Protein AF-A0A7Y3IUV4-F1 (afdb_monomer_lite)

Sequence (289 aa):
MVDFNTLRQKLPHAVNERLDPWLETAEIFSEMRNPRVMGSMAPSAVRGLILKSGKRHIRTDMPASHDAHFNWSYDHDQPEMQALYERAKQAQWNGSNLPWSTSVDPLNPELPLAPLDLLDLDAARSVGIHLNGPDRMRMVHSMAGWMLSQFLHGEQGALMASAQVTEAVPFMDGKYYGATQVMDEARHVEVFHRYLSEKVGKMYQVNDNLFVIIDALMTDSRWDIKFLGMQIMVEGLALGAFGFLYQYTQEPLLKELLKYVIQDEARHVHYGVLALRDHVTQVLTPRER

Foldseek 3Di:
DDDVVVVLVPDDPVVCVQCVLVSVLVVVLVPPPDVVVSVLLVVLSCCQSPVVVLPPDPDDDQDAAAAFADDPVLDDPQVVLVVLLVVLVVLDDALVPQPLVDAADLLDPVFHLAALPPDPQVVCVVVPHDQPNSSSSVVSLVVSQALLLQQLVLLVLQLLLLVVLLRRQHDVSLVSNSVSSNVLSVSSNVNSVCCSVSHSVDHDTHRSVSSSLSSSLRRDHDSLCSLCSNQPPSLVVSLVSLVNSLVRGRHVSSVVSSVSSNVSSVSSNVSSCSSVVCCVVPPDDPVRD

Secondary structure (DSSP, 8-state):
---HHHHHHHS-HHHHHHHHHHHHHHHHHHH---HHHHHHHHHHHIIIIIT-HHHH-S-------------SS-----HHHHHHHHHHHHT---GGGS-TTS---TT-TTS-SS-TTSS-HHHHHHTT----HHHHHHHHHHHHHHHHHHHHHHHHHHHHHHHHHHHH-SSHHHHHHHHHHHHHHHHHHHHHHHHIIIII----PPPHHHHHHHHHHHH---HHHHHIIIIIIIHHHHHHHHHHHHHH---HHHHHHHHHHHHHHHHHHHHHHHHHHHIIIIIS-TTT-

Structure (mmCIF, N/CA/C/O backbone):
data_AF-A0A7Y3IUV4-F1
#
_entry.id   AF-A0A7Y3IUV4-F1
#
loop_
_atom_site.group_PDB
_atom_site.id
_atom_site.type_symbol
_atom_site.label_atom_id
_atom_site.label_alt_id
_atom_site.label_comp_id
_atom_site.label_asym_id
_atom_site.label_entity_id
_atom_site.label_seq_id
_atom_site.pdbx_PDB_ins_code
_atom_site.Cartn_x
_atom_site.Cartn_y
_atom_site.Cartn_z
_atom_site.occupancy
_atom_site.B_iso_or_equiv
_atom_site.auth_seq_id
_atom_site.auth_comp_id
_atom_site.auth_asym_id
_atom_site.auth_atom_id
_atom_site.pdbx_PDB_model_num
ATOM 1 N N . MET A 1 1 ? -27.638 4.027 -22.433 1.00 50.66 1 MET A N 1
ATOM 2 C CA . MET A 1 1 ? -26.797 3.568 -21.310 1.00 50.66 1 MET A CA 1
ATOM 3 C C . MET A 1 1 ? -27.761 3.014 -20.275 1.00 50.66 1 MET A C 1
ATOM 5 O O . MET A 1 1 ? -28.757 3.683 -20.020 1.00 50.66 1 MET A O 1
ATOM 9 N N . VAL A 1 2 ? -27.596 1.768 -19.831 1.00 54.34 2 VAL A N 1
ATOM 10 C CA . VAL A 1 2 ? -28.512 1.169 -18.845 1.00 54.34 2 VAL A CA 1
ATOM 11 C C . VAL A 1 2 ? -28.264 1.863 -17.509 1.00 54.34 2 VAL A C 1
ATOM 13 O O . VAL A 1 2 ? -27.129 1.893 -17.052 1.00 54.34 2 VAL A O 1
ATOM 16 N N . ASP A 1 3 ? -29.300 2.456 -16.917 1.00 67.19 3 ASP A N 1
ATOM 17 C CA . ASP A 1 3 ? -29.206 3.068 -15.593 1.00 67.19 3 ASP A CA 1
ATOM 18 C C . ASP A 1 3 ? -29.390 1.990 -14.517 1.00 67.19 3 ASP A C 1
ATOM 20 O O . ASP A 1 3 ? -30.510 1.594 -14.171 1.00 67.19 3 ASP A O 1
ATOM 24 N N . PHE A 1 4 ? -28.264 1.484 -14.019 1.00 67.12 4 PHE A N 1
ATOM 25 C CA . PHE A 1 4 ? -28.226 0.444 -12.997 1.00 67.12 4 PHE A CA 1
ATOM 26 C C . PHE A 1 4 ? -28.764 0.926 -11.636 1.00 67.12 4 PHE A C 1
ATOM 28 O O . PHE A 1 4 ? -29.262 0.101 -10.868 1.00 67.12 4 PHE A O 1
ATOM 35 N N . ASN A 1 5 ? -28.796 2.239 -11.365 1.00 65.38 5 ASN A N 1
ATOM 36 C CA . ASN A 1 5 ? -29.364 2.791 -10.128 1.00 65.38 5 ASN A CA 1
ATOM 37 C C . ASN A 1 5 ? -30.891 2.683 -10.105 1.00 65.38 5 ASN A C 1
ATOM 39 O O . ASN A 1 5 ? -31.473 2.266 -9.100 1.00 65.38 5 ASN A O 1
ATOM 43 N N . THR A 1 6 ? -31.546 2.959 -11.234 1.00 66.25 6 THR A N 1
ATOM 44 C CA . THR A 1 6 ? -32.995 2.746 -11.371 1.00 66.25 6 THR A CA 1
ATOM 45 C C . THR A 1 6 ? -33.364 1.260 -11.256 1.00 66.25 6 THR A C 1
ATOM 47 O O . THR A 1 6 ? -34.451 0.921 -10.779 1.00 66.25 6 THR A O 1
ATOM 50 N N . LEU A 1 7 ? -32.463 0.357 -11.662 1.00 65.94 7 LEU A N 1
ATOM 51 C CA . LEU A 1 7 ? -32.649 -1.089 -11.531 1.00 65.94 7 LEU A CA 1
ATOM 52 C C . LEU A 1 7 ? -32.527 -1.541 -10.064 1.00 65.94 7 LEU A C 1
ATOM 54 O O . LEU A 1 7 ? -33.410 -2.247 -9.575 1.00 65.94 7 LEU A O 1
ATOM 58 N N . ARG A 1 8 ? -31.498 -1.062 -9.346 1.00 68.19 8 ARG A N 1
ATOM 59 C CA . ARG A 1 8 ? -31.289 -1.310 -7.907 1.00 68.19 8 ARG A CA 1
ATOM 60 C C . ARG A 1 8 ? -32.486 -0.853 -7.068 1.00 68.19 8 ARG A C 1
ATOM 62 O O . ARG A 1 8 ? -32.934 -1.581 -6.192 1.00 68.19 8 ARG A O 1
ATOM 69 N N . GLN A 1 9 ? -33.079 0.305 -7.352 1.00 68.12 9 GLN A N 1
ATOM 70 C CA . GLN A 1 9 ? -34.220 0.810 -6.569 1.00 68.12 9 GLN A CA 1
ATOM 71 C C . GLN A 1 9 ? -35.520 0.002 -6.738 1.00 68.12 9 GLN A C 1
ATOM 73 O O . GLN A 1 9 ? -36.413 0.096 -5.898 1.00 68.12 9 GLN A O 1
ATOM 78 N N . LYS A 1 10 ? -35.653 -0.785 -7.814 1.00 74.25 10 LYS A N 1
ATOM 79 C CA . LYS A 1 10 ? -36.884 -1.532 -8.138 1.00 74.25 10 LYS A CA 1
ATOM 80 C C . LYS A 1 10 ? -36.858 -2.998 -7.713 1.00 74.25 10 LYS A C 1
ATOM 82 O O . LYS A 1 10 ? -37.888 -3.668 -7.791 1.00 74.25 10 LYS A O 1
ATOM 87 N N . LEU A 1 11 ? -35.704 -3.511 -7.298 1.00 75.06 11 LEU A N 1
ATOM 88 C CA . LEU A 1 11 ? -35.531 -4.912 -6.936 1.00 75.06 11 LEU A CA 1
ATOM 89 C C . LEU A 1 11 ? -35.686 -5.120 -5.419 1.00 75.06 11 LEU A C 1
ATOM 91 O O . LEU A 1 11 ? -35.225 -4.293 -4.632 1.00 75.06 11 LEU A O 1
ATOM 95 N N . PRO A 1 12 ? -36.298 -6.236 -4.976 1.00 80.25 12 PRO A N 1
ATOM 96 C CA . PRO A 1 12 ? -36.311 -6.605 -3.563 1.00 80.25 12 PRO A CA 1
ATOM 97 C C . PRO A 1 12 ? -34.886 -6.721 -3.005 1.00 80.25 12 PRO A C 1
ATOM 99 O O . PRO A 1 12 ? -34.003 -7.235 -3.690 1.00 80.25 12 PRO A O 1
ATOM 102 N N . HIS A 1 13 ? -34.670 -6.333 -1.744 1.00 70.19 13 HIS A N 1
ATOM 103 C CA . HIS A 1 13 ? -33.341 -6.306 -1.110 1.00 70.19 13 HIS A CA 1
ATOM 104 C C . HIS A 1 13 ? -32.554 -7.620 -1.277 1.00 70.19 13 HIS A C 1
ATOM 106 O O . HIS A 1 13 ? -31.386 -7.597 -1.650 1.00 70.19 13 HIS A O 1
ATOM 112 N N . ALA A 1 14 ? -33.195 -8.774 -1.075 1.00 68.44 14 ALA A N 1
ATOM 113 C CA . ALA A 1 14 ? -32.546 -10.083 -1.221 1.00 68.44 14 ALA A CA 1
ATOM 114 C C . ALA A 1 14 ? -32.143 -10.416 -2.674 1.00 68.44 14 ALA A C 1
ATOM 116 O O . ALA A 1 14 ? -31.244 -11.221 -2.913 1.00 68.44 14 ALA A O 1
ATOM 117 N N . VAL A 1 15 ? -32.825 -9.822 -3.658 1.00 72.69 15 VAL A N 1
ATOM 118 C CA . VAL A 1 15 ? -32.492 -9.954 -5.083 1.00 72.69 15 VAL A CA 1
ATOM 119 C C . VAL A 1 15 ? -31.371 -8.982 -5.445 1.00 72.69 15 VAL A C 1
ATOM 121 O O . VAL A 1 15 ? -30.453 -9.377 -6.160 1.00 72.69 15 VAL A O 1
ATOM 124 N N . ASN A 1 16 ? -31.394 -7.765 -4.892 1.00 72.94 16 ASN A N 1
ATOM 125 C CA . ASN A 1 16 ? -30.290 -6.816 -5.010 1.00 72.94 16 ASN A CA 1
ATOM 126 C C . ASN A 1 16 ? -28.989 -7.403 -4.481 1.00 72.94 16 ASN A C 1
ATOM 128 O O . ASN A 1 16 ? -28.041 -7.447 -5.241 1.00 72.94 16 ASN A O 1
ATOM 132 N N . GLU A 1 17 ? -28.944 -7.959 -3.269 1.00 70.19 17 GLU A N 1
ATOM 133 C CA . GLU A 1 17 ? -27.705 -8.543 -2.719 1.00 70.19 17 GLU A CA 1
ATOM 134 C C . GLU A 1 17 ? -27.090 -9.636 -3.610 1.00 70.19 17 GLU A C 1
ATOM 136 O O . GLU A 1 17 ? -25.874 -9.816 -3.638 1.00 70.19 17 GLU A O 1
ATOM 141 N N . ARG A 1 18 ? -27.916 -10.371 -4.366 1.00 69.44 18 ARG A N 1
ATOM 142 C CA . ARG A 1 18 ? -27.441 -11.396 -5.309 1.00 69.44 18 ARG A CA 1
ATOM 143 C C . ARG A 1 18 ? -26.981 -10.822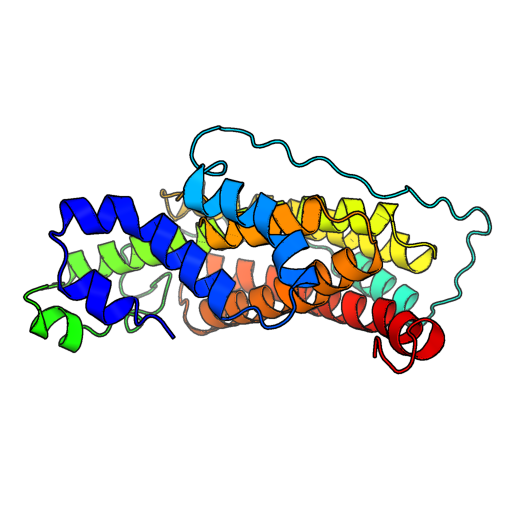 -6.645 1.00 69.44 18 ARG A C 1
ATOM 145 O O . ARG A 1 18 ? -26.111 -11.412 -7.283 1.00 69.44 18 ARG A O 1
ATOM 152 N N . LEU A 1 19 ? -27.596 -9.731 -7.091 1.00 74.44 19 LEU A N 1
ATOM 153 C CA . LEU A 1 19 ? -27.293 -9.084 -8.366 1.00 74.44 19 LEU A CA 1
ATOM 154 C C . LEU A 1 19 ? -26.225 -8.002 -8.239 1.00 74.44 19 LEU A C 1
ATOM 156 O O . LEU A 1 19 ? -25.582 -7.697 -9.234 1.00 74.44 19 LEU A O 1
ATOM 160 N N . ASP A 1 20 ? -25.996 -7.466 -7.045 1.00 73.69 20 ASP A N 1
ATOM 161 C CA . ASP A 1 20 ? -25.094 -6.344 -6.803 1.00 73.69 20 ASP A CA 1
ATOM 162 C C . ASP A 1 20 ? -23.679 -6.594 -7.336 1.00 73.69 20 ASP A C 1
ATOM 164 O O . ASP A 1 20 ? -23.195 -5.757 -8.094 1.00 73.69 20 ASP A O 1
ATOM 168 N N . PRO A 1 21 ? -23.060 -7.777 -7.127 1.00 71.12 21 PRO A N 1
ATOM 169 C CA . PRO A 1 21 ? -21.745 -8.041 -7.703 1.00 71.12 21 PRO A CA 1
ATOM 170 C C . PRO A 1 21 ? -21.749 -8.031 -9.237 1.00 71.12 21 PRO A C 1
ATOM 172 O O . PRO A 1 21 ? -20.773 -7.623 -9.861 1.00 71.12 21 PRO A O 1
ATOM 175 N N . TRP A 1 22 ? -22.845 -8.469 -9.864 1.00 73.25 22 TRP A N 1
ATOM 176 C CA . TRP A 1 22 ? -22.998 -8.467 -11.321 1.00 73.25 22 TRP A CA 1
ATOM 177 C C . TRP A 1 22 ? -23.259 -7.064 -11.870 1.00 73.25 22 TRP A C 1
ATOM 179 O O . TRP A 1 22 ? -22.777 -6.740 -12.953 1.00 73.25 22 TRP A O 1
ATOM 189 N N . LEU A 1 23 ? -23.999 -6.242 -11.125 1.00 73.94 23 LEU A N 1
ATOM 190 C CA . LEU A 1 23 ? -24.284 -4.851 -11.463 1.00 73.94 23 LEU A CA 1
ATOM 191 C C . LEU A 1 23 ? -23.029 -3.984 -11.327 1.00 73.94 23 LEU A C 1
ATOM 193 O O . LEU A 1 23 ? -22.704 -3.286 -12.278 1.00 73.94 23 LEU A O 1
ATOM 197 N N . GLU A 1 24 ? -22.282 -4.099 -10.224 1.00 69.44 24 GLU A N 1
ATOM 198 C CA . GLU A 1 24 ? -20.980 -3.432 -10.048 1.00 69.44 24 GLU A CA 1
ATOM 199 C C . GLU A 1 24 ? -19.996 -3.832 -11.147 1.00 69.44 24 GLU A C 1
ATOM 201 O O . GLU A 1 24 ? -19.336 -2.983 -11.741 1.00 69.44 24 GLU A O 1
ATOM 206 N N . THR A 1 25 ? -19.937 -5.130 -11.468 1.00 69.19 25 THR A N 1
ATOM 207 C CA . THR A 1 25 ? -19.125 -5.614 -12.586 1.00 69.19 25 THR A CA 1
ATOM 208 C C . THR A 1 25 ? -19.557 -4.899 -13.871 1.00 69.19 25 THR A C 1
ATOM 210 O O . THR A 1 25 ? -18.750 -4.221 -14.501 1.00 69.19 25 THR A O 1
ATOM 213 N N . ALA A 1 26 ? -20.837 -4.972 -14.246 1.00 71.81 26 ALA A N 1
ATOM 214 C CA . ALA A 1 26 ? -21.347 -4.340 -15.462 1.00 71.81 26 ALA A CA 1
ATOM 215 C C . ALA A 1 26 ? -21.102 -2.818 -15.518 1.00 71.81 26 ALA A C 1
ATOM 217 O O . ALA A 1 26 ? -20.823 -2.293 -16.596 1.00 71.81 26 ALA A O 1
ATOM 218 N N . GLU A 1 27 ? -21.167 -2.127 -14.380 1.00 72.75 27 GLU A N 1
ATOM 219 C CA . GLU A 1 27 ? -20.886 -0.697 -14.239 1.00 72.75 27 GLU A CA 1
ATOM 220 C C . GLU A 1 27 ? -19.416 -0.386 -14.561 1.00 72.75 27 GLU A C 1
ATOM 222 O O . GLU A 1 27 ? -19.156 0.380 -15.492 1.00 72.75 27 GLU A O 1
ATOM 227 N N . ILE A 1 28 ? -18.463 -1.090 -13.936 1.00 68.19 28 ILE A N 1
ATOM 228 C CA . ILE A 1 28 ? -17.019 -0.970 -14.226 1.00 68.19 28 ILE A CA 1
ATOM 229 C C . ILE A 1 28 ? -16.736 -1.222 -15.715 1.00 68.19 28 ILE A C 1
ATOM 231 O O . ILE A 1 28 ? -16.011 -0.472 -16.372 1.00 68.19 28 ILE A O 1
ATOM 235 N N . PHE A 1 29 ? -17.350 -2.262 -16.283 1.00 70.56 29 PHE A N 1
ATOM 236 C CA . PHE A 1 29 ? -17.226 -2.583 -17.705 1.00 70.56 29 PHE A CA 1
ATOM 237 C C . PHE A 1 29 ? -17.808 -1.504 -18.626 1.00 70.56 29 PHE A C 1
ATOM 239 O O . PHE A 1 29 ? -17.292 -1.301 -19.724 1.00 70.56 29 PHE A O 1
ATOM 246 N N . SER A 1 30 ? -18.854 -0.799 -18.195 1.00 72.19 30 SER A N 1
ATOM 247 C CA . SER A 1 30 ? -19.481 0.270 -18.976 1.00 72.19 30 SER A CA 1
ATOM 248 C C . SER A 1 30 ? -18.676 1.573 -18.986 1.00 72.19 30 SER A C 1
ATOM 250 O O . SER A 1 30 ? -18.750 2.329 -19.958 1.00 72.19 30 SER A O 1
ATOM 252 N N . GLU A 1 31 ? -17.874 1.820 -17.948 1.00 74.31 31 GLU A N 1
ATOM 253 C CA . GLU A 1 31 ? -16.985 2.984 -17.862 1.00 74.31 31 GLU A CA 1
ATOM 254 C C . GLU A 1 31 ? -15.679 2.793 -18.654 1.00 74.31 31 GLU A C 1
ATOM 256 O O . GLU A 1 31 ? -15.073 3.765 -19.121 1.00 74.31 31 GLU A O 1
ATOM 261 N N . MET A 1 32 ? -15.265 1.542 -18.889 1.00 70.56 32 MET A N 1
ATOM 262 C CA . MET A 1 32 ? -14.081 1.215 -19.685 1.00 70.56 32 MET A CA 1
ATOM 263 C C . MET A 1 32 ? -14.302 1.479 -21.182 1.00 70.56 32 MET A C 1
ATOM 265 O O . MET A 1 32 ? -14.819 0.655 -21.933 1.00 70.56 32 MET A O 1
ATOM 269 N N . ARG A 1 33 ? -13.819 2.631 -21.661 1.00 70.31 33 ARG A N 1
ATOM 270 C CA . ARG A 1 33 ? -13.940 3.038 -23.076 1.00 70.31 33 ARG A CA 1
ATOM 271 C C . ARG A 1 33 ? -13.039 2.261 -24.045 1.00 70.31 33 ARG A C 1
ATOM 273 O O . ARG A 1 33 ? -13.254 2.332 -25.253 1.00 70.31 33 ARG A O 1
ATOM 280 N N . ASN A 1 34 ? -12.022 1.547 -23.551 1.00 78.06 34 ASN A N 1
ATOM 281 C CA . ASN A 1 34 ? -11.066 0.815 -24.386 1.00 78.06 34 ASN A CA 1
ATOM 282 C C . ASN A 1 34 ? -11.311 -0.708 -24.315 1.00 78.06 34 ASN A C 1
ATOM 284 O O . ASN A 1 34 ? -11.065 -1.311 -23.268 1.00 78.06 34 ASN A O 1
ATOM 288 N N . PRO A 1 35 ? -11.703 -1.364 -25.425 1.00 80.00 35 PRO A N 1
ATOM 289 C CA . PRO A 1 35 ? -12.021 -2.792 -25.431 1.00 80.00 35 PRO A CA 1
ATOM 290 C C . PRO A 1 35 ? -10.818 -3.695 -25.123 1.00 80.00 35 PRO A C 1
ATOM 292 O O . PRO A 1 35 ? -11.009 -4.814 -24.653 1.00 80.00 35 PRO A O 1
ATOM 295 N N . ARG A 1 36 ? -9.578 -3.235 -25.349 1.00 78.38 36 ARG A N 1
ATOM 296 C CA . ARG A 1 36 ? -8.377 -4.004 -24.976 1.00 78.38 36 ARG A CA 1
ATOM 297 C C . ARG A 1 36 ? -8.160 -4.023 -23.467 1.00 78.38 36 ARG A C 1
ATOM 299 O O . ARG A 1 36 ? -7.899 -5.085 -22.921 1.00 78.38 36 ARG A O 1
ATOM 306 N N . VAL A 1 37 ? -8.317 -2.869 -22.814 1.00 73.69 37 VAL A N 1
ATOM 307 C CA . VAL A 1 37 ? -8.226 -2.743 -21.346 1.00 73.69 37 VAL A CA 1
ATOM 308 C C . VAL A 1 37 ? -9.340 -3.549 -20.683 1.00 73.69 37 VAL A C 1
ATOM 310 O O . VAL A 1 37 ? -9.111 -4.293 -19.736 1.00 73.69 37 VAL A O 1
ATOM 313 N N . MET A 1 38 ? -10.539 -3.478 -21.258 1.00 78.88 38 MET A N 1
ATOM 314 C CA . MET A 1 38 ? -11.669 -4.294 -20.838 1.00 78.88 38 MET A CA 1
ATOM 315 C C . MET A 1 38 ? -11.349 -5.793 -20.903 1.00 78.88 38 MET A C 1
ATOM 317 O O . MET A 1 38 ? -11.603 -6.522 -19.948 1.00 78.88 38 MET A O 1
ATOM 321 N N . GLY A 1 39 ? -10.761 -6.252 -22.012 1.00 83.31 39 GLY A N 1
ATOM 322 C CA . GLY A 1 39 ? -10.352 -7.645 -22.178 1.00 83.31 39 GLY A CA 1
ATOM 323 C C . GLY A 1 39 ? -9.289 -8.093 -21.173 1.00 83.31 39 GLY A C 1
ATOM 324 O O . GLY A 1 39 ? -9.374 -9.213 -20.679 1.00 83.31 39 GLY A O 1
ATOM 325 N N . SER A 1 40 ? -8.323 -7.230 -20.837 1.00 82.25 40 SER A N 1
ATOM 326 C CA . SER A 1 40 ? -7.255 -7.569 -19.888 1.00 82.25 40 SER A CA 1
ATOM 327 C C . SER A 1 40 ? -7.721 -7.579 -18.431 1.00 82.25 40 SER A C 1
ATOM 329 O O . SER A 1 40 ? -7.268 -8.418 -17.664 1.00 82.25 40 SER A O 1
ATOM 331 N N . MET A 1 41 ? -8.646 -6.696 -18.038 1.00 84.44 41 MET A N 1
ATOM 332 C CA . MET A 1 41 ? -9.159 -6.646 -16.660 1.00 84.44 41 MET A CA 1
ATOM 333 C C . MET A 1 41 ? -10.272 -7.664 -16.386 1.00 84.44 41 MET A C 1
ATOM 335 O O . MET A 1 41 ? -10.534 -8.000 -15.229 1.00 84.44 41 MET A O 1
ATOM 339 N N . ALA A 1 42 ? -10.937 -8.169 -17.430 1.00 87.75 42 ALA A N 1
ATOM 340 C CA . ALA A 1 42 ? -12.106 -9.025 -17.274 1.00 87.75 42 ALA A CA 1
ATOM 341 C C . ALA A 1 42 ? -11.883 -10.297 -16.440 1.00 87.75 42 ALA A C 1
ATOM 343 O O . ALA A 1 42 ? -12.721 -10.577 -15.577 1.00 87.75 42 ALA A O 1
ATOM 344 N N . PRO A 1 43 ? -10.792 -11.066 -16.632 1.00 91.69 43 PRO A N 1
ATOM 345 C CA . PRO A 1 43 ? -10.549 -12.263 -15.831 1.00 91.69 43 PRO A CA 1
ATOM 346 C C . PRO A 1 43 ? -10.443 -11.948 -14.335 1.00 91.69 43 PRO A C 1
ATOM 348 O O . PRO A 1 43 ? -11.064 -12.629 -13.515 1.00 91.69 43 PRO A O 1
ATOM 351 N N . SER A 1 44 ? -9.725 -10.881 -13.984 1.00 92.00 44 SER A N 1
ATOM 352 C CA . SER A 1 44 ? -9.558 -10.436 -12.600 1.00 92.00 44 SER A CA 1
ATOM 353 C C . SER A 1 44 ? -10.865 -9.921 -12.011 1.00 92.00 44 SER A C 1
ATOM 355 O O . SER A 1 44 ? -11.214 -10.311 -10.898 1.00 92.00 44 SER A O 1
ATOM 357 N N . ALA A 1 45 ? -11.653 -9.154 -12.777 1.00 90.12 45 ALA A N 1
ATOM 358 C CA . ALA A 1 45 ? -12.985 -8.703 -12.370 1.00 90.12 45 ALA A CA 1
ATOM 359 C C . ALA A 1 45 ? -13.917 -9.882 -12.048 1.00 90.12 45 ALA A C 1
ATOM 361 O O . ALA A 1 45 ? -14.573 -9.891 -11.007 1.00 90.12 45 ALA A O 1
ATOM 362 N N . VAL A 1 46 ? -13.925 -10.927 -12.882 1.00 91.25 46 VAL A N 1
ATOM 363 C CA . VAL A 1 46 ? -14.709 -12.144 -12.619 1.00 91.25 46 VAL A CA 1
ATOM 364 C C . VAL A 1 46 ? -14.225 -12.848 -11.349 1.00 91.25 46 VAL A C 1
ATOM 366 O O . VAL A 1 46 ? -15.042 -13.230 -10.508 1.00 91.25 46 VAL A O 1
ATOM 369 N N . ARG A 1 47 ? -12.910 -13.004 -11.168 1.00 93.06 47 ARG A N 1
ATOM 370 C CA . ARG A 1 47 ? -12.341 -13.650 -9.974 1.00 93.06 47 ARG A CA 1
ATOM 371 C C . ARG A 1 47 ? -12.653 -12.882 -8.687 1.00 93.06 47 ARG A C 1
ATOM 373 O O . ARG A 1 47 ? -13.057 -13.487 -7.693 1.00 93.06 47 ARG A O 1
ATOM 380 N N . GLY A 1 48 ? -12.515 -11.561 -8.707 1.00 91.31 48 GLY A N 1
ATOM 381 C CA . GLY A 1 48 ? -12.760 -10.705 -7.550 1.00 91.31 48 GLY A CA 1
ATOM 382 C C . GLY A 1 48 ? -14.240 -10.496 -7.257 1.00 91.31 48 GLY A C 1
ATOM 383 O O . GLY A 1 48 ? -14.705 -10.841 -6.176 1.00 91.31 48 GLY A O 1
ATOM 384 N N . LEU A 1 49 ? -15.005 -9.973 -8.215 1.00 89.44 49 LEU A N 1
ATOM 385 C CA . LEU A 1 49 ? -16.376 -9.517 -7.975 1.00 89.44 49 LEU A CA 1
ATOM 386 C C . LEU A 1 49 ? -17.382 -10.666 -7.962 1.00 89.44 49 LEU A C 1
ATOM 388 O O . LEU A 1 49 ? -18.254 -10.690 -7.096 1.00 89.44 49 LEU A O 1
ATOM 392 N N . ILE A 1 50 ? -17.246 -11.643 -8.863 1.00 88.88 50 ILE A N 1
ATOM 393 C CA . ILE A 1 50 ? -18.213 -12.743 -9.005 1.00 88.88 50 ILE A CA 1
ATOM 394 C C . ILE A 1 50 ? -17.791 -13.954 -8.171 1.00 88.88 50 ILE A C 1
ATOM 396 O O . ILE A 1 50 ? -18.568 -14.474 -7.367 1.00 88.88 50 ILE A O 1
ATOM 400 N N . LEU A 1 51 ? -16.554 -14.424 -8.353 1.00 90.56 51 LEU A N 1
ATOM 401 C CA . LEU A 1 51 ? -16.064 -15.616 -7.661 1.00 90.56 51 LEU A CA 1
ATOM 402 C C . LEU A 1 51 ? -15.627 -15.326 -6.224 1.00 90.56 51 LEU A C 1
ATOM 404 O O . LEU A 1 51 ? -15.460 -16.280 -5.467 1.00 90.56 51 LEU A O 1
ATOM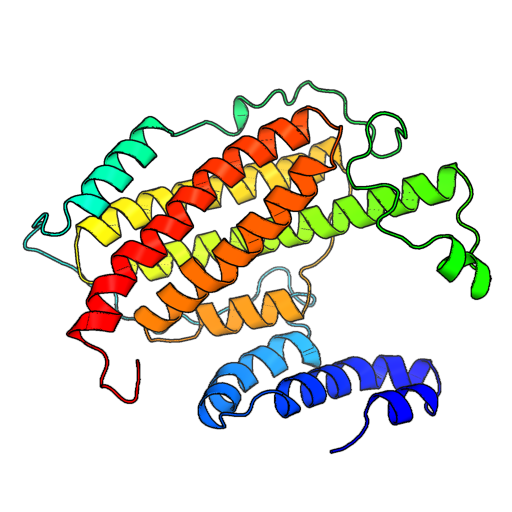 408 N N . LYS A 1 52 ? -15.485 -14.052 -5.826 1.00 91.38 52 LYS A N 1
ATOM 409 C CA . LYS A 1 52 ? -15.051 -13.639 -4.480 1.00 91.38 52 LYS A CA 1
ATOM 410 C C . LYS A 1 52 ? -13.784 -14.386 -4.040 1.00 91.38 52 LYS A C 1
ATOM 412 O O . LYS A 1 52 ? -13.685 -14.827 -2.894 1.00 91.38 52 LYS A O 1
ATOM 417 N N . SER A 1 53 ? -12.836 -14.587 -4.962 1.00 91.31 53 SER A N 1
ATOM 418 C CA . SER A 1 53 ? -11.661 -15.445 -4.748 1.00 91.31 53 SER A CA 1
ATOM 419 C C . SER A 1 53 ? -10.860 -15.043 -3.506 1.00 91.31 53 SER A C 1
ATOM 421 O O . SER A 1 53 ? -10.545 -15.913 -2.697 1.00 91.31 53 SER A O 1
ATOM 423 N N . GLY A 1 54 ? -10.665 -13.739 -3.273 1.00 88.81 54 GLY A N 1
ATOM 424 C CA . GLY A 1 54 ? -9.978 -13.214 -2.085 1.00 88.81 54 GLY A CA 1
ATOM 425 C C . GLY A 1 54 ? -10.676 -13.471 -0.739 1.00 88.81 54 GLY A C 1
ATOM 426 O O . GLY A 1 54 ? -10.082 -13.238 0.308 1.00 88.81 54 GLY A O 1
ATOM 427 N N . LYS A 1 55 ? -11.923 -13.961 -0.737 1.00 90.62 55 LYS A N 1
ATOM 428 C CA . LYS A 1 55 ? -12.715 -14.222 0.481 1.00 90.62 55 LYS A CA 1
ATOM 429 C C . LYS A 1 55 ? -12.998 -15.703 0.734 1.00 90.62 55 LYS A C 1
ATOM 431 O O . LYS A 1 55 ? -13.439 -16.053 1.827 1.00 90.62 55 LYS A O 1
ATOM 436 N N . ARG A 1 56 ? -12.793 -16.572 -0.262 1.00 84.75 56 ARG A N 1
ATOM 437 C CA . ARG A 1 56 ? -13.162 -18.002 -0.199 1.00 84.75 56 ARG A CA 1
ATOM 438 C C . ARG A 1 56 ? -12.062 -18.908 0.334 1.00 84.75 56 ARG A C 1
ATOM 440 O O . ARG A 1 56 ? -12.357 -19.989 0.841 1.00 84.75 56 ARG A O 1
ATOM 447 N N . HIS A 1 57 ? -10.810 -18.495 0.193 1.00 81.44 57 HIS A N 1
ATOM 448 C CA . HIS A 1 57 ? -9.653 -19.320 0.506 1.00 81.44 57 HIS A CA 1
ATOM 449 C C . HIS A 1 57 ? -8.639 -18.527 1.324 1.00 81.44 57 HIS A C 1
ATOM 451 O O . HIS A 1 57 ? -8.543 -17.313 1.196 1.00 81.44 57 HIS A O 1
ATOM 457 N N . ILE A 1 58 ? -7.862 -19.236 2.147 1.00 86.88 58 ILE A N 1
ATOM 458 C CA . ILE A 1 58 ? -6.755 -18.646 2.918 1.00 86.88 58 ILE A CA 1
ATOM 459 C C . ILE A 1 58 ? -5.649 -18.144 1.976 1.00 86.88 58 ILE A C 1
ATOM 461 O O . ILE A 1 58 ? -4.970 -17.171 2.278 1.00 86.88 58 ILE A O 1
ATOM 465 N N . ARG A 1 59 ? -5.485 -18.802 0.821 1.00 89.56 59 ARG A N 1
ATOM 466 C CA . ARG A 1 59 ? -4.550 -18.419 -0.238 1.00 89.56 59 ARG A CA 1
ATOM 467 C C . ARG A 1 59 ? -5.272 -18.325 -1.572 1.00 89.56 59 ARG A C 1
ATOM 469 O O . ARG A 1 59 ? -6.162 -19.132 -1.841 1.00 89.56 59 ARG A O 1
ATOM 476 N N . THR A 1 60 ? -4.851 -17.384 -2.406 1.00 92.50 60 THR A N 1
ATOM 477 C CA . THR A 1 60 ? -5.298 -17.281 -3.794 1.00 92.50 60 THR A CA 1
ATOM 478 C C . THR A 1 60 ? -4.083 -17.263 -4.702 1.00 92.50 60 THR A C 1
ATOM 480 O O . THR A 1 60 ? -3.203 -16.426 -4.531 1.00 92.50 60 THR A O 1
ATOM 483 N N . ASP A 1 61 ? -4.050 -18.175 -5.666 1.00 91.94 61 ASP A N 1
ATOM 484 C CA . ASP A 1 61 ? -2.944 -18.259 -6.611 1.00 91.94 61 ASP A CA 1
ATOM 485 C C . ASP A 1 61 ? -3.128 -17.210 -7.723 1.00 91.94 61 ASP A C 1
ATOM 487 O O . ASP A 1 61 ? -4.213 -17.062 -8.301 1.00 91.94 61 ASP A O 1
ATOM 491 N N . MET A 1 62 ? -2.059 -16.469 -8.017 1.00 92.56 62 MET A N 1
ATOM 492 C CA . MET A 1 62 ? -1.993 -15.470 -9.087 1.00 92.56 62 MET A CA 1
ATOM 493 C C . MET A 1 62 ? -0.792 -15.811 -9.979 1.00 92.56 62 MET A C 1
ATOM 495 O O . MET A 1 62 ? 0.346 -15.591 -9.563 1.00 92.56 62 MET A O 1
ATOM 499 N N . PRO A 1 63 ? -1.004 -16.424 -11.157 1.00 89.50 63 PRO A N 1
ATOM 500 C CA . PRO A 1 63 ? 0.099 -16.872 -11.999 1.00 89.50 63 PRO A CA 1
ATOM 501 C C . PRO A 1 63 ? 0.903 -15.681 -12.535 1.00 89.50 63 PRO A C 1
ATOM 503 O O . PRO A 1 63 ? 0.353 -14.801 -13.193 1.00 89.50 63 PRO A O 1
ATOM 506 N N . ALA A 1 64 ? 2.209 -15.686 -12.273 1.00 87.19 64 ALA A N 1
ATOM 507 C CA . ALA A 1 64 ? 3.163 -14.738 -12.838 1.00 87.19 64 ALA A CA 1
ATOM 508 C C . ALA A 1 64 ? 3.569 -15.171 -14.256 1.00 87.19 64 ALA A C 1
ATOM 510 O O . ALA A 1 64 ? 3.763 -16.362 -14.502 1.00 87.19 64 ALA A O 1
ATOM 511 N N . SER A 1 65 ? 3.690 -14.222 -15.187 1.00 84.62 65 SER A N 1
ATOM 512 C CA . SER A 1 65 ? 3.977 -14.506 -16.604 1.00 84.62 65 SER A CA 1
ATOM 513 C C . SER A 1 65 ? 5.038 -13.587 -17.231 1.00 84.62 65 SER A C 1
ATOM 515 O O . SER A 1 65 ? 5.119 -13.490 -18.454 1.00 84.62 65 SER A O 1
ATOM 517 N N . HIS A 1 66 ? 5.847 -12.911 -16.409 1.00 85.62 66 HIS A N 1
ATOM 518 C CA . HIS A 1 66 ? 6.944 -12.041 -16.846 1.00 85.62 66 HIS A CA 1
ATOM 519 C C . HIS A 1 66 ? 8.279 -12.793 -16.949 1.00 85.62 66 HIS A C 1
ATOM 521 O O . HIS A 1 66 ? 8.490 -13.806 -16.282 1.00 85.62 66 HIS A O 1
ATOM 527 N N . ASP A 1 67 ? 9.194 -12.259 -17.758 1.00 88.81 67 ASP A N 1
ATOM 528 C CA . ASP A 1 67 ? 10.574 -12.737 -17.827 1.00 88.81 67 ASP A CA 1
ATOM 529 C C . ASP A 1 67 ? 11.409 -12.155 -16.678 1.00 88.81 67 ASP A C 1
ATOM 531 O O . ASP A 1 67 ? 11.302 -10.975 -16.334 1.00 88.81 67 ASP A O 1
ATOM 535 N N . ALA A 1 68 ? 12.292 -12.976 -16.108 1.00 92.00 68 ALA A N 1
ATOM 536 C CA . ALA A 1 68 ? 13.322 -12.503 -15.191 1.00 92.00 68 ALA A CA 1
ATOM 537 C C . ALA A 1 68 ? 14.530 -12.009 -15.997 1.00 92.00 68 ALA A C 1
ATOM 539 O O . ALA A 1 68 ? 15.230 -12.790 -16.647 1.00 92.00 68 ALA A O 1
ATOM 540 N N . HIS A 1 69 ? 14.799 -10.708 -15.940 1.00 90.38 69 HIS A N 1
ATOM 541 C CA . HIS A 1 69 ? 15.914 -10.108 -16.661 1.00 90.38 69 HIS A CA 1
ATOM 542 C C . HIS A 1 69 ? 17.181 -10.134 -15.807 1.00 90.38 69 HIS A C 1
ATOM 544 O O . HIS A 1 69 ? 17.237 -9.531 -14.738 1.00 90.38 69 HIS A O 1
ATOM 550 N N . PHE A 1 70 ? 18.222 -10.805 -16.296 1.00 93.62 70 PHE A N 1
ATOM 551 C CA . PHE A 1 70 ? 19.559 -10.753 -15.710 1.00 93.62 70 PHE A CA 1
ATOM 552 C C . PHE A 1 70 ? 20.405 -9.769 -16.505 1.00 93.62 70 PHE A C 1
ATOM 554 O O . PHE A 1 70 ? 20.539 -9.906 -17.721 1.00 93.62 70 PHE A O 1
ATOM 561 N N . ASN A 1 71 ? 20.989 -8.794 -15.816 1.00 91.88 71 ASN A N 1
ATOM 562 C CA . ASN A 1 71 ? 21.927 -7.866 -16.420 1.00 91.88 71 ASN A CA 1
ATOM 563 C C . ASN A 1 71 ? 23.335 -8.166 -15.891 1.00 91.88 71 ASN A C 1
ATOM 565 O O . ASN A 1 71 ? 23.639 -7.959 -14.719 1.00 91.88 71 ASN A O 1
ATOM 569 N N . TRP A 1 72 ? 24.177 -8.695 -16.777 1.00 94.81 72 TRP A N 1
ATOM 570 C CA . TRP A 1 72 ? 25.532 -9.148 -16.462 1.00 94.81 72 TRP A CA 1
ATOM 571 C C . TRP A 1 72 ? 26.598 -8.059 -16.605 1.00 94.81 72 TRP A C 1
ATOM 573 O O . TRP A 1 72 ? 27.761 -8.336 -16.317 1.00 94.81 72 TRP A O 1
ATOM 583 N N . SER A 1 73 ? 26.244 -6.860 -17.081 1.00 92.62 73 SER A N 1
ATOM 584 C CA . SER A 1 73 ? 27.208 -5.761 -17.182 1.00 92.62 73 SER A CA 1
ATOM 585 C C . SER A 1 73 ? 27.421 -5.061 -15.843 1.00 92.62 73 SER A C 1
ATOM 587 O O . SER A 1 73 ? 28.510 -4.555 -15.594 1.00 92.62 73 SER A O 1
ATOM 589 N N . TYR A 1 74 ? 26.423 -5.108 -14.951 1.00 91.75 74 TYR A N 1
ATOM 590 C CA . TYR A 1 74 ? 26.448 -4.433 -13.646 1.00 91.75 74 TYR A CA 1
ATOM 591 C C . TYR A 1 74 ? 26.662 -2.916 -13.738 1.00 91.75 74 TYR A C 1
ATOM 593 O O . TYR A 1 74 ? 27.095 -2.294 -12.769 1.00 91.75 74 TYR A O 1
ATOM 601 N N . ASP A 1 75 ? 26.349 -2.329 -14.894 1.00 91.88 75 ASP A N 1
ATOM 602 C CA . ASP A 1 75 ? 26.511 -0.899 -15.123 1.00 91.88 75 ASP A CA 1
ATOM 603 C C . ASP A 1 75 ? 25.538 -0.076 -14.262 1.00 91.88 75 ASP A C 1
ATOM 605 O O . ASP A 1 75 ? 24.426 -0.511 -13.953 1.00 91.88 75 ASP A O 1
ATOM 609 N N . HIS A 1 76 ? 25.979 1.133 -13.910 1.00 87.50 76 HIS A N 1
ATOM 610 C CA . HIS A 1 76 ? 25.214 2.143 -13.176 1.00 87.50 76 HIS A CA 1
ATOM 611 C C . HIS A 1 76 ? 24.934 3.340 -14.091 1.00 87.50 76 HIS A C 1
ATOM 613 O O . HIS A 1 76 ? 25.625 4.362 -14.040 1.00 87.50 76 HIS A O 1
ATOM 619 N N . ASP A 1 77 ? 23.977 3.179 -14.997 1.00 87.12 77 ASP A N 1
ATOM 620 C CA . ASP A 1 77 ? 23.608 4.166 -16.012 1.00 87.12 77 ASP A CA 1
ATOM 621 C C . ASP A 1 77 ? 22.483 5.118 -15.564 1.00 87.12 77 ASP A C 1
ATOM 623 O O . ASP A 1 77 ? 22.175 6.073 -16.279 1.00 87.12 77 ASP A O 1
ATOM 627 N N . GLN A 1 78 ? 21.923 4.929 -14.359 1.00 89.75 78 GLN A N 1
ATOM 628 C CA . GLN A 1 78 ? 20.817 5.721 -13.813 1.00 89.75 78 GLN A CA 1
ATOM 629 C C . GLN A 1 78 ? 21.211 6.423 -12.493 1.00 89.75 78 GLN A C 1
ATOM 631 O O . GLN A 1 78 ? 20.787 6.020 -11.403 1.00 89.75 78 GLN A O 1
ATOM 636 N N . PRO A 1 79 ? 21.977 7.534 -12.544 1.00 91.94 79 PRO A N 1
ATOM 637 C CA . PRO A 1 79 ? 22.530 8.185 -11.349 1.00 91.94 79 PRO A CA 1
ATOM 638 C C . PRO A 1 79 ? 21.464 8.709 -10.372 1.00 91.94 79 PRO A C 1
ATOM 640 O O . PRO A 1 79 ? 21.675 8.704 -9.158 1.00 91.94 79 PRO A O 1
ATOM 643 N N . GLU A 1 80 ? 20.300 9.143 -10.869 1.00 92.62 80 GLU A N 1
ATOM 644 C CA . GLU A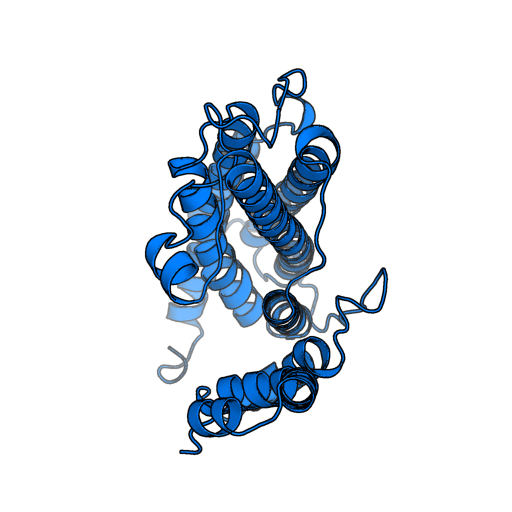 1 80 ? 19.178 9.567 -10.015 1.00 92.62 80 GLU A CA 1
ATOM 645 C C . GLU A 1 80 ? 18.619 8.395 -9.193 1.00 92.62 80 GLU A C 1
ATOM 647 O O . GLU A 1 80 ? 18.315 8.548 -8.008 1.00 92.62 80 GLU A O 1
ATOM 652 N N . MET A 1 81 ? 18.541 7.210 -9.800 1.00 92.56 81 MET A N 1
ATOM 653 C CA . MET A 1 81 ? 18.046 5.994 -9.160 1.00 92.56 81 MET A CA 1
ATOM 654 C C . MET A 1 81 ? 19.060 5.433 -8.164 1.00 92.56 81 MET A C 1
ATOM 656 O O . MET A 1 81 ? 18.685 5.033 -7.063 1.00 92.56 81 MET A O 1
ATOM 660 N N . GLN A 1 82 ? 20.352 5.513 -8.485 1.00 93.19 82 GLN A N 1
ATOM 661 C CA . GLN A 1 82 ? 21.422 5.200 -7.542 1.00 93.19 82 GLN A CA 1
ATOM 662 C C . GLN A 1 82 ? 21.363 6.110 -6.304 1.00 93.19 82 GLN A C 1
ATOM 664 O O . GLN A 1 82 ? 21.441 5.634 -5.171 1.00 93.19 82 GLN A O 1
ATOM 669 N N . ALA A 1 83 ? 21.167 7.418 -6.494 1.00 94.75 83 ALA A N 1
ATOM 670 C CA . ALA A 1 83 ? 21.009 8.349 -5.380 1.00 94.75 83 ALA A CA 1
ATOM 671 C C . ALA A 1 83 ? 19.765 8.029 -4.534 1.00 94.75 83 ALA A C 1
ATOM 673 O O . ALA A 1 83 ? 19.797 8.159 -3.308 1.00 94.75 83 ALA A O 1
ATOM 674 N N . LEU A 1 84 ? 18.671 7.603 -5.169 1.00 95.00 84 LEU A N 1
ATOM 675 C CA . LEU A 1 84 ? 17.466 7.162 -4.473 1.00 95.00 84 LEU A CA 1
ATOM 676 C C . LEU A 1 84 ? 17.717 5.882 -3.656 1.00 95.00 84 LEU A C 1
ATOM 678 O O . LEU A 1 84 ? 17.311 5.816 -2.497 1.00 95.00 84 LEU A O 1
ATOM 682 N N . TYR A 1 85 ? 18.445 4.915 -4.216 1.00 96.38 85 TYR A N 1
ATOM 683 C CA . TYR A 1 85 ? 18.855 3.686 -3.535 1.00 96.38 85 TYR A CA 1
ATOM 684 C C . TYR A 1 85 ? 19.742 3.957 -2.312 1.00 96.38 85 TYR A C 1
ATOM 686 O O . TYR A 1 85 ? 19.487 3.422 -1.233 1.00 96.38 85 TYR A O 1
ATOM 694 N N . GLU A 1 86 ? 20.740 4.838 -2.427 1.00 96.81 86 GLU A N 1
ATOM 695 C CA . GLU A 1 86 ? 21.576 5.221 -1.280 1.00 96.81 86 GLU A CA 1
ATOM 696 C C . GLU A 1 86 ? 20.757 5.857 -0.152 1.00 96.81 86 GLU A C 1
ATOM 698 O O . GLU A 1 86 ? 20.951 5.528 1.021 1.00 96.81 86 GLU A O 1
ATOM 703 N N . ARG A 1 87 ? 19.789 6.716 -0.494 1.00 96.00 87 ARG A N 1
ATOM 704 C CA . ARG A 1 87 ? 18.865 7.298 0.491 1.00 96.00 87 ARG A CA 1
ATOM 705 C C . ARG A 1 87 ? 17.995 6.230 1.149 1.00 96.00 87 ARG A C 1
ATOM 707 O O . ARG A 1 87 ? 17.861 6.250 2.367 1.00 96.00 87 ARG A O 1
ATOM 714 N N . ALA A 1 88 ? 17.440 5.297 0.374 1.00 95.94 88 ALA A N 1
ATOM 715 C CA . ALA A 1 88 ? 16.594 4.224 0.897 1.00 95.94 88 ALA A CA 1
ATOM 716 C C . ALA A 1 88 ? 17.353 3.313 1.871 1.00 95.94 88 ALA A C 1
ATOM 718 O O . ALA A 1 88 ? 16.839 3.008 2.944 1.00 95.94 88 ALA A O 1
ATOM 719 N N . LYS A 1 89 ? 18.607 2.955 1.561 1.00 96.12 89 LYS A N 1
ATOM 720 C CA . LYS A 1 89 ? 19.473 2.195 2.480 1.00 96.12 89 LYS A CA 1
ATOM 721 C C . LYS A 1 89 ? 19.722 2.924 3.799 1.00 96.12 89 LYS A C 1
ATOM 723 O O . LYS A 1 89 ? 19.694 2.306 4.858 1.00 96.12 89 LYS A O 1
ATOM 728 N N . GLN A 1 90 ? 19.997 4.226 3.741 1.00 96.19 90 GLN A N 1
ATOM 729 C CA . GLN A 1 90 ? 20.275 5.030 4.936 1.00 96.19 90 GLN A CA 1
ATOM 730 C C . GLN A 1 90 ? 19.021 5.284 5.780 1.00 96.19 90 GLN A C 1
ATOM 732 O O . GLN A 1 90 ? 19.126 5.446 6.993 1.00 96.19 90 GLN A O 1
ATOM 737 N N . ALA A 1 91 ? 17.849 5.317 5.144 1.00 94.38 91 ALA A N 1
ATOM 738 C CA . ALA A 1 91 ? 16.562 5.581 5.778 1.00 94.38 91 ALA A CA 1
ATOM 739 C C . ALA A 1 91 ? 15.853 4.319 6.307 1.00 94.38 91 ALA A C 1
ATOM 741 O O . ALA A 1 91 ? 14.708 4.408 6.749 1.00 94.38 91 ALA A O 1
ATOM 742 N N . GLN A 1 92 ? 16.512 3.155 6.284 1.00 95.44 92 GLN A N 1
ATOM 743 C CA . GLN A 1 92 ? 15.946 1.920 6.824 1.00 95.44 92 GLN A CA 1
ATOM 744 C C . GLN A 1 92 ? 15.591 2.073 8.310 1.00 95.44 92 GLN A C 1
ATOM 746 O O . GLN A 1 92 ? 16.343 2.637 9.108 1.00 95.44 92 GLN A O 1
ATOM 751 N N . TRP A 1 93 ? 14.440 1.524 8.691 1.00 97.50 93 TRP A N 1
ATOM 752 C CA . TRP A 1 93 ? 13.939 1.532 10.064 1.00 97.50 93 TRP A CA 1
ATOM 753 C C . TRP A 1 93 ? 13.421 0.143 10.449 1.00 97.50 93 TRP A C 1
ATOM 755 O O . TRP A 1 93 ? 13.002 -0.639 9.600 1.00 97.50 93 TRP A O 1
ATOM 765 N N . ASN A 1 94 ? 13.464 -0.191 11.737 1.00 97.62 94 ASN A N 1
ATOM 766 C CA . ASN A 1 94 ? 13.012 -1.493 12.226 1.00 97.62 94 ASN A CA 1
ATOM 767 C C . ASN A 1 94 ? 11.593 -1.373 12.796 1.00 97.62 94 ASN A C 1
ATOM 769 O O . ASN A 1 94 ? 11.382 -0.609 13.739 1.00 97.62 94 ASN A O 1
ATOM 773 N N . GLY A 1 95 ? 10.655 -2.172 12.277 1.00 96.75 95 GLY A N 1
ATOM 774 C CA . GLY A 1 95 ? 9.271 -2.245 12.756 1.00 96.75 95 GLY A CA 1
ATOM 775 C C . GLY A 1 95 ? 9.151 -2.473 14.261 1.00 96.75 95 GLY A C 1
ATOM 776 O O . GLY A 1 95 ? 8.289 -1.896 14.923 1.00 96.75 95 GLY A O 1
ATOM 777 N N . SER A 1 96 ? 10.075 -3.238 14.838 1.00 97.38 96 SER A N 1
ATOM 778 C CA . SER A 1 96 ? 10.125 -3.524 16.273 1.00 97.38 96 SER A CA 1
ATOM 779 C C . SER A 1 96 ? 10.492 -2.317 17.144 1.00 97.38 96 SER A C 1
ATOM 781 O O . SER A 1 96 ? 10.218 -2.354 18.342 1.00 97.38 96 SER A O 1
ATOM 783 N N . ASN A 1 97 ? 11.077 -1.257 16.572 1.00 97.75 97 ASN A N 1
ATOM 784 C CA . ASN A 1 97 ? 11.484 -0.057 17.311 1.00 97.75 97 ASN A CA 1
ATOM 785 C C . ASN A 1 97 ? 10.346 0.955 17.512 1.00 97.75 97 ASN A C 1
ATOM 787 O O . ASN A 1 97 ? 10.522 1.897 18.283 1.00 97.75 97 ASN A O 1
ATOM 791 N N . LEU A 1 98 ? 9.198 0.779 16.847 1.00 98.31 98 LEU A N 1
ATOM 792 C CA . LEU A 1 98 ? 7.996 1.564 17.143 1.00 98.31 98 LEU A CA 1
ATOM 793 C C . LEU A 1 98 ? 7.591 1.380 18.622 1.00 98.31 98 LEU A C 1
ATOM 795 O O . LEU A 1 98 ? 7.862 0.322 19.206 1.00 98.31 98 LEU A O 1
ATOM 799 N N . PRO A 1 99 ? 6.921 2.360 19.259 1.00 97.69 99 PRO A N 1
ATOM 800 C CA . PRO A 1 99 ? 6.577 2.303 20.679 1.00 97.69 99 PRO A CA 1
ATOM 801 C C . PRO A 1 99 ? 5.389 1.363 20.948 1.00 97.69 99 PRO A C 1
ATOM 803 O O . PRO A 1 99 ? 4.312 1.781 21.374 1.00 97.69 99 PRO A O 1
ATOM 806 N N . TRP A 1 100 ? 5.583 0.059 20.735 1.00 98.19 100 TRP A N 1
ATOM 807 C CA . TRP A 1 100 ? 4.558 -0.979 20.893 1.00 98.19 100 TRP A CA 1
ATOM 808 C C . TRP A 1 100 ? 4.051 -1.138 22.331 1.00 98.19 100 TRP A C 1
ATOM 810 O O . TRP A 1 100 ? 2.991 -1.727 22.541 1.00 98.19 100 TRP A O 1
ATOM 820 N N . SER A 1 101 ? 4.754 -0.599 23.329 1.00 97.31 101 SER A N 1
ATOM 821 C CA . SER A 1 101 ? 4.270 -0.521 24.713 1.00 97.31 101 SER A CA 1
ATOM 822 C C . SER A 1 101 ? 3.126 0.484 24.901 1.00 97.31 101 SER A C 1
ATOM 824 O O . SER A 1 101 ? 2.462 0.447 25.936 1.00 97.31 101 SER A O 1
ATOM 826 N N . THR A 1 102 ? 2.858 1.346 23.913 1.00 97.38 102 THR A N 1
ATOM 827 C CA . THR A 1 102 ? 1.727 2.281 23.924 1.00 97.38 102 THR A CA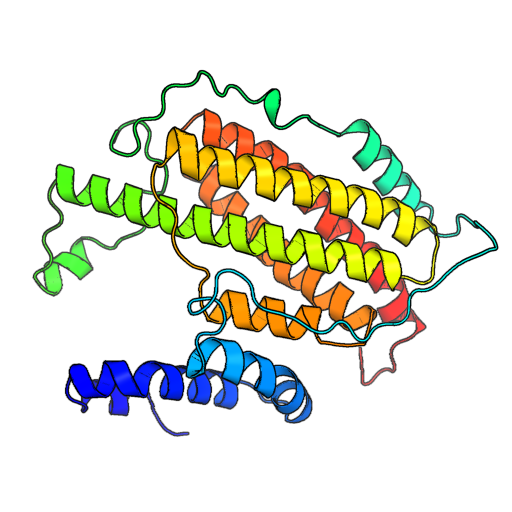 1
ATOM 828 C C . THR A 1 102 ? 0.409 1.522 24.094 1.00 97.38 102 THR A C 1
ATOM 830 O O . THR A 1 102 ? 0.105 0.579 23.351 1.00 97.38 102 THR A O 1
ATOM 833 N N . SER A 1 103 ? -0.371 1.925 25.100 1.00 96.25 103 SER A N 1
ATOM 834 C CA . SER A 1 103 ? -1.716 1.402 25.336 1.00 96.25 103 SER A CA 1
ATOM 835 C C . SER A 1 103 ? -2.683 2.047 24.353 1.00 96.25 103 SER A C 1
ATOM 837 O O . SER A 1 103 ? -2.858 3.262 24.376 1.00 96.25 103 SER A O 1
ATOM 839 N N . VAL A 1 104 ? -3.326 1.231 23.522 1.00 96.94 104 VAL A N 1
ATOM 840 C CA . VAL A 1 104 ? -4.299 1.688 22.528 1.00 96.94 104 VAL A CA 1
ATOM 841 C C . VAL A 1 104 ? -5.670 1.177 22.939 1.00 96.94 104 VAL A C 1
ATOM 843 O O . VAL A 1 104 ? -5.871 -0.031 23.027 1.00 96.94 104 VAL A O 1
ATOM 846 N N . ASP A 1 105 ? -6.599 2.096 23.192 1.00 95.69 105 ASP A N 1
ATOM 847 C CA . ASP A 1 105 ? -8.020 1.790 23.353 1.00 95.69 105 ASP A CA 1
ATOM 848 C C . ASP A 1 105 ? -8.768 2.259 22.095 1.00 95.69 105 ASP A C 1
ATOM 850 O O . ASP A 1 105 ? -8.995 3.462 21.935 1.00 95.69 105 ASP A O 1
ATOM 854 N N . PRO A 1 106 ? -9.171 1.341 21.195 1.00 93.56 106 PRO A N 1
ATOM 855 C CA . PRO A 1 106 ? -9.880 1.694 19.966 1.00 93.56 106 PRO A CA 1
ATOM 856 C C . PRO A 1 106 ? -11.232 2.388 20.173 1.00 93.56 106 PRO A C 1
ATOM 858 O O . PRO A 1 106 ? -11.801 2.905 19.209 1.00 93.56 106 PRO A O 1
ATOM 861 N N . LEU A 1 107 ? -11.779 2.360 21.393 1.00 93.25 107 LEU A N 1
ATOM 862 C CA . LEU A 1 107 ? -13.049 2.989 21.745 1.00 93.25 107 LEU A CA 1
ATOM 863 C C . LEU A 1 107 ? -12.872 4.336 22.458 1.00 93.25 107 LEU A C 1
ATOM 865 O O . LEU A 1 107 ? -13.880 4.981 22.755 1.00 93.25 107 LEU A O 1
ATOM 869 N N . ASN A 1 108 ? -11.635 4.787 22.691 1.00 92.88 108 ASN A N 1
ATOM 870 C CA . ASN A 1 108 ? -11.362 6.069 23.329 1.00 92.88 108 ASN A CA 1
ATOM 871 C C . ASN A 1 108 ? -11.720 7.246 22.390 1.00 92.88 108 ASN A C 1
ATOM 873 O O . ASN A 1 108 ? -11.083 7.410 21.346 1.00 92.88 108 ASN A O 1
ATOM 877 N N . PRO A 1 109 ? -12.704 8.098 22.741 1.00 89.56 109 PRO A N 1
ATOM 878 C CA . PRO A 1 109 ? -13.108 9.229 21.905 1.00 89.56 109 PRO A CA 1
ATOM 879 C C . PRO A 1 109 ? -12.094 10.383 21.882 1.00 89.56 109 PRO A C 1
ATOM 881 O O . PRO A 1 109 ? -12.186 11.230 20.997 1.00 89.56 109 PRO A O 1
ATOM 884 N N . GLU A 1 110 ? -11.152 10.438 22.829 1.00 91.44 110 GLU A N 1
ATOM 885 C CA . GLU A 1 110 ? -10.106 11.472 22.885 1.00 91.44 110 GLU A CA 1
ATOM 886 C C . GLU A 1 110 ? -8.929 11.158 21.952 1.00 91.44 110 GLU A C 1
ATOM 888 O O . GLU A 1 110 ? -8.257 12.070 21.475 1.00 91.44 110 GLU A O 1
ATOM 893 N N . LEU A 1 111 ? -8.707 9.872 21.658 1.00 93.25 111 LEU A N 1
ATOM 894 C CA . LEU A 1 111 ? -7.637 9.380 20.786 1.00 93.25 111 LEU A CA 1
ATOM 895 C C . LEU A 1 111 ? -8.206 8.487 19.670 1.00 93.25 111 LEU A C 1
ATOM 897 O O . LEU A 1 111 ? -7.873 7.302 19.592 1.00 93.25 111 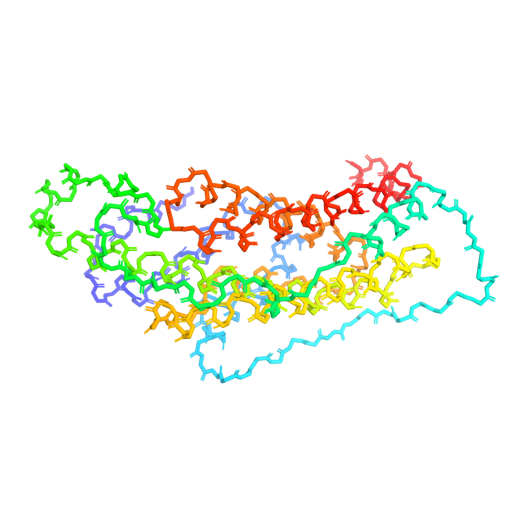LEU A O 1
ATOM 901 N N . PRO A 1 112 ? -9.095 9.013 18.808 1.00 91.50 112 PRO A N 1
ATOM 902 C CA . PRO A 1 112 ? -9.737 8.198 17.793 1.00 91.50 112 PRO A CA 1
ATOM 903 C C . PRO A 1 112 ? -8.733 7.706 16.742 1.00 91.50 112 PRO A C 1
ATOM 905 O O . PRO A 1 112 ? -7.880 8.459 16.262 1.00 91.50 112 PRO A O 1
ATOM 908 N N . LEU A 1 113 ? -8.893 6.440 16.342 1.00 92.75 113 LEU A N 1
ATOM 909 C CA . LEU A 1 113 ? -8.086 5.800 15.295 1.00 92.75 113 LEU A CA 1
ATOM 910 C C . LEU A 1 113 ? -8.371 6.346 13.890 1.00 92.75 113 LEU A C 1
ATOM 912 O O . LEU A 1 113 ? -7.511 6.285 13.020 1.00 92.75 113 LEU A O 1
ATOM 916 N N . ALA A 1 114 ? -9.590 6.834 13.659 1.00 89.75 114 ALA A N 1
ATOM 917 C CA . ALA A 1 114 ? -10.070 7.349 12.382 1.00 89.75 114 ALA A CA 1
ATOM 918 C C . ALA A 1 114 ? -10.956 8.586 12.616 1.00 89.75 114 ALA A C 1
ATOM 920 O O . ALA A 1 114 ? -11.495 8.739 13.718 1.00 89.75 114 ALA A O 1
ATOM 921 N N . PRO A 1 115 ? -11.132 9.460 11.605 1.00 85.19 115 PRO A N 1
ATOM 922 C CA . PRO A 1 115 ? -11.950 10.659 11.747 1.00 85.19 115 PRO A CA 1
ATOM 923 C C . PRO A 1 115 ? -13.370 10.341 12.229 1.00 85.19 115 PRO A C 1
ATOM 925 O O . PRO A 1 115 ? -14.048 9.450 11.711 1.00 85.19 115 PRO A O 1
ATOM 928 N N . LEU A 1 116 ? -13.828 11.089 13.235 1.00 79.94 116 LEU A N 1
ATOM 929 C CA . LEU A 1 116 ? -15.142 10.895 13.853 1.00 79.94 116 LEU A CA 1
ATOM 930 C C . LEU A 1 116 ? -16.303 11.407 12.977 1.00 79.94 116 LEU A C 1
ATOM 932 O O . LEU A 1 116 ? -17.469 11.115 13.258 1.00 79.94 116 LEU A O 1
ATOM 936 N N . ASP A 1 117 ? -15.987 12.220 11.976 1.00 77.94 117 ASP A N 1
ATOM 937 C CA . ASP A 1 117 ? -16.873 12.914 11.041 1.00 77.94 117 ASP A CA 1
ATOM 938 C C . ASP A 1 117 ? -16.881 12.286 9.639 1.00 77.94 117 ASP A C 1
ATOM 940 O O . ASP A 1 117 ? -17.556 12.799 8.753 1.00 77.94 117 ASP A O 1
ATOM 944 N N . LEU A 1 118 ? -16.210 11.141 9.437 1.00 73.25 118 LEU A N 1
ATOM 945 C CA . LEU A 1 118 ? -16.282 10.414 8.161 1.00 73.25 118 LEU A CA 1
ATOM 946 C C . LEU A 1 118 ? -17.717 9.968 7.820 1.00 73.25 118 LEU A C 1
ATOM 948 O O . LEU A 1 118 ? -18.046 9.724 6.663 1.00 73.25 118 LEU A O 1
ATOM 952 N N . LEU A 1 119 ? -18.567 9.831 8.840 1.00 72.31 119 LEU A N 1
ATOM 953 C CA . LEU A 1 119 ? -19.975 9.504 8.685 1.00 72.31 119 LEU A CA 1
ATOM 954 C C . LEU A 1 119 ? -20.820 10.754 8.873 1.00 72.31 119 LEU A C 1
ATOM 956 O O . LEU A 1 119 ? -20.796 11.381 9.935 1.00 72.31 119 LEU A O 1
ATOM 960 N N . ASP A 1 120 ? -21.642 11.035 7.868 1.00 82.31 120 ASP A N 1
ATOM 961 C CA . ASP A 1 120 ? -22.702 12.022 7.976 1.00 82.31 120 ASP A CA 1
ATOM 962 C C . ASP A 1 120 ? -23.796 11.491 8.919 1.00 82.31 120 ASP A C 1
ATOM 964 O O . ASP A 1 120 ? -24.659 10.683 8.558 1.00 82.31 120 ASP A O 1
ATOM 968 N N . LEU A 1 121 ? -23.723 11.924 10.179 1.00 81.12 121 LEU A N 1
ATOM 969 C CA . LEU A 1 121 ? -24.678 11.544 11.216 1.00 81.12 121 LEU A CA 1
ATOM 970 C C . LEU A 1 121 ? -26.077 12.113 10.950 1.00 81.12 121 LEU A C 1
ATOM 972 O O . LEU A 1 121 ? -27.053 11.535 11.428 1.00 81.12 121 LEU A O 1
ATOM 976 N N . ASP A 1 122 ? -26.192 13.216 10.209 1.00 83.69 122 ASP A N 1
ATOM 977 C CA . ASP A 1 122 ? -27.486 13.780 9.828 1.00 83.69 122 ASP A CA 1
ATOM 978 C C . ASP A 1 122 ? -28.137 12.935 8.736 1.00 83.69 122 ASP A C 1
ATOM 980 O O . ASP A 1 122 ? -29.309 12.566 8.863 1.00 83.69 122 ASP A O 1
ATOM 984 N N . ALA A 1 123 ? -27.362 12.512 7.735 1.00 85.06 123 ALA A N 1
ATOM 985 C CA . ALA A 1 123 ? -27.817 11.542 6.745 1.00 85.06 123 ALA A CA 1
ATOM 986 C C . ALA A 1 123 ? -28.229 10.216 7.405 1.00 85.06 123 ALA A C 1
ATOM 988 O O . ALA A 1 123 ? -29.313 9.706 7.119 1.00 85.06 123 ALA A O 1
ATOM 989 N N . ALA A 1 124 ? -27.435 9.688 8.344 1.00 84.12 124 ALA A N 1
ATOM 990 C CA . ALA A 1 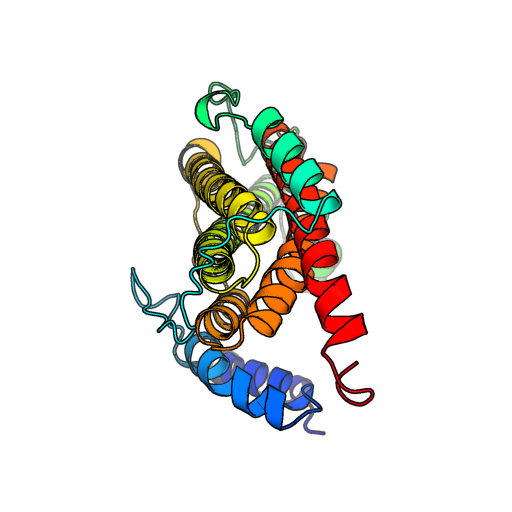124 ? -27.780 8.470 9.083 1.00 84.12 124 ALA A CA 1
ATOM 991 C C . ALA A 1 124 ? -29.099 8.621 9.868 1.00 84.12 124 ALA A C 1
ATOM 993 O O . ALA A 1 124 ? -29.984 7.764 9.773 1.00 84.12 124 ALA A O 1
ATOM 994 N N . ARG A 1 125 ? -29.280 9.746 10.576 1.00 86.19 125 ARG A N 1
ATOM 995 C CA . ARG A 1 125 ? -30.530 10.056 11.289 1.00 86.19 125 ARG A CA 1
ATOM 996 C C . ARG A 1 125 ? -31.728 10.145 10.346 1.00 86.19 125 ARG A C 1
ATOM 998 O O . ARG A 1 125 ? -32.802 9.660 10.700 1.00 86.19 125 ARG A O 1
ATOM 1005 N N . SER A 1 126 ? -31.552 10.703 9.146 1.00 88.50 126 SER A N 1
ATOM 1006 C CA . SER A 1 126 ? -32.631 10.857 8.157 1.00 88.50 126 SER A CA 1
ATOM 1007 C C . SER A 1 126 ? -33.243 9.525 7.697 1.00 88.50 126 SER A C 1
ATOM 1009 O O . SER A 1 126 ? -34.418 9.483 7.339 1.00 88.50 126 SER A O 1
ATOM 1011 N N . VAL A 1 127 ? -32.480 8.426 7.777 1.00 88.06 127 VAL A N 1
ATOM 1012 C CA . VAL A 1 127 ? -32.926 7.061 7.440 1.00 88.06 127 VAL A CA 1
ATOM 1013 C C . VAL A 1 127 ? -33.199 6.194 8.679 1.00 88.06 127 VAL A C 1
ATOM 1015 O O . VAL A 1 127 ? -33.347 4.979 8.573 1.00 88.06 127 VAL A O 1
ATOM 1018 N N . GLY A 1 128 ? -33.282 6.806 9.866 1.00 85.00 128 GLY A N 1
ATOM 1019 C CA . GLY A 1 128 ? -33.628 6.134 11.123 1.00 85.00 128 GLY A CA 1
ATOM 1020 C C . GLY A 1 128 ? -32.457 5.474 11.863 1.00 85.00 128 GLY A C 1
ATOM 1021 O O . GLY A 1 128 ? -32.679 4.817 12.884 1.00 85.00 128 GLY A O 1
ATOM 1022 N N . ILE A 1 129 ? -31.214 5.655 11.407 1.00 85.62 129 ILE A N 1
ATOM 1023 C CA . ILE A 1 129 ? -30.019 5.116 12.069 1.00 85.62 129 ILE A CA 1
ATOM 1024 C C . ILE A 1 129 ? -29.564 6.089 13.162 1.00 85.62 129 ILE A C 1
ATOM 1026 O O . ILE A 1 129 ? -29.226 7.241 12.901 1.00 85.62 129 ILE A O 1
ATOM 1030 N N . HIS A 1 130 ? -29.517 5.603 14.403 1.00 83.38 130 HIS A N 1
ATOM 1031 C CA . HIS A 1 130 ? -29.111 6.387 15.567 1.00 83.38 130 HIS A CA 1
ATOM 1032 C C . HIS A 1 130 ? -27.803 5.830 16.136 1.00 83.38 130 HIS A C 1
ATOM 1034 O O . HIS A 1 130 ? -27.792 4.766 16.747 1.00 83.38 130 HIS A O 1
ATOM 1040 N N . LEU A 1 131 ? -26.698 6.551 15.932 1.00 81.19 131 LEU A N 1
ATOM 1041 C CA . LEU A 1 131 ? -25.384 6.212 16.486 1.00 81.19 131 LEU A CA 1
ATOM 1042 C C . LEU A 1 131 ? -25.114 7.081 17.721 1.00 81.19 131 LEU A C 1
ATOM 1044 O O . LEU A 1 131 ? -24.539 8.165 17.622 1.00 81.19 131 LEU A O 1
ATOM 1048 N N . ASN A 1 132 ? -25.561 6.620 18.889 1.00 77.06 132 ASN A N 1
ATOM 1049 C CA . ASN A 1 132 ? -25.328 7.311 20.162 1.00 77.06 132 ASN A CA 1
ATOM 1050 C C . ASN A 1 132 ? -23.901 7.042 20.673 1.00 77.06 132 ASN A C 1
ATOM 1052 O O . ASN A 1 132 ? -23.279 6.081 20.241 1.00 77.06 132 ASN A O 1
ATOM 1056 N N . GLY A 1 133 ? -23.373 7.871 21.585 1.00 77.69 133 GLY A N 1
ATOM 1057 C CA . GLY A 1 133 ? -21.952 7.918 21.999 1.00 77.69 133 GLY A CA 1
ATOM 1058 C C . GLY A 1 133 ? -21.136 6.611 21.871 1.00 77.69 133 GLY A C 1
ATOM 1059 O O . GLY A 1 133 ? -20.226 6.560 21.040 1.00 77.69 133 GLY A O 1
ATOM 1060 N N . PRO A 1 134 ? -21.465 5.537 22.617 1.00 84.62 134 PRO A N 1
ATOM 1061 C CA . PRO A 1 134 ? -20.754 4.256 22.524 1.00 84.62 134 PRO A CA 1
ATOM 1062 C C . PRO A 1 134 ? -20.855 3.573 21.153 1.00 84.62 134 PRO A C 1
ATOM 1064 O O . PRO A 1 134 ? -19.909 2.931 20.703 1.00 84.62 134 PRO A O 1
ATOM 1067 N N . ASP A 1 135 ? -21.995 3.686 20.478 1.00 86.88 135 ASP A N 1
ATOM 1068 C CA . ASP A 1 135 ? -22.245 3.098 19.158 1.00 86.88 135 ASP A CA 1
ATOM 1069 C C . ASP A 1 135 ? -21.422 3.811 18.086 1.00 86.88 135 ASP A C 1
ATOM 1071 O O . ASP A 1 135 ? -20.851 3.160 17.208 1.00 86.88 135 ASP A O 1
ATOM 1075 N N . ARG A 1 136 ? -21.278 5.137 18.211 1.00 85.81 136 ARG A N 1
ATOM 1076 C CA . ARG A 1 136 ? -20.406 5.935 17.347 1.00 85.81 136 ARG A CA 1
ATOM 1077 C C . ARG A 1 136 ? -18.958 5.459 17.441 1.00 85.81 136 ARG A C 1
ATOM 1079 O O . ARG A 1 136 ? -18.338 5.221 16.410 1.00 85.81 136 ARG A O 1
ATOM 1086 N N . MET A 1 137 ? -18.435 5.247 18.650 1.00 89.62 137 MET A N 1
ATOM 1087 C CA . MET A 1 137 ? -17.057 4.765 18.813 1.00 89.62 137 MET A CA 1
ATOM 1088 C C . MET A 1 137 ? -16.866 3.331 18.316 1.00 89.62 137 MET A C 1
ATOM 1090 O O . MET A 1 137 ? -15.855 3.038 17.683 1.00 89.62 137 MET A O 1
ATOM 1094 N N . ARG A 1 138 ? -17.853 2.443 18.493 1.00 91.56 138 ARG A N 1
ATOM 1095 C CA . ARG A 1 138 ? -17.797 1.095 17.893 1.00 91.56 138 ARG A CA 1
ATOM 1096 C C . ARG A 1 138 ? -17.786 1.135 16.365 1.00 91.56 138 ARG A C 1
ATOM 1098 O O . ARG A 1 138 ? -17.126 0.297 15.743 1.00 91.56 138 ARG A O 1
ATOM 1105 N N . MET A 1 139 ? -18.495 2.088 15.764 1.00 88.19 139 MET A N 1
ATOM 1106 C CA . MET A 1 139 ? -18.481 2.304 14.320 1.00 88.19 139 MET A CA 1
ATOM 1107 C C . MET A 1 139 ? -17.117 2.822 13.850 1.00 88.19 139 MET A C 1
ATOM 1109 O O . MET A 1 139 ? -16.531 2.230 12.949 1.00 88.19 139 MET A O 1
ATOM 1113 N N . VAL A 1 140 ? -16.564 3.842 14.514 1.00 90.38 140 VAL A N 1
ATOM 1114 C CA . VAL A 1 140 ? -15.220 4.384 14.228 1.00 90.38 140 VAL A CA 1
ATOM 1115 C C . VAL A 1 140 ? -14.153 3.297 14.345 1.00 90.38 140 VAL A C 1
ATOM 1117 O O . VAL A 1 140 ? -13.345 3.138 13.437 1.00 90.38 140 VAL A O 1
ATOM 1120 N N . HIS A 1 141 ? -14.190 2.486 15.405 1.00 93.88 141 HIS A N 1
ATOM 1121 C CA . HIS A 1 141 ? -13.300 1.333 15.566 1.00 93.88 141 HIS A CA 1
ATOM 1122 C C . HIS A 1 141 ? -13.422 0.341 14.407 1.00 93.88 141 HIS A C 1
ATOM 1124 O O . HIS A 1 141 ? -12.420 -0.134 13.877 1.00 93.88 141 HIS A O 1
ATOM 1130 N N . SER A 1 142 ? -14.651 0.022 14.001 1.00 93.56 142 SER A N 1
ATOM 1131 C CA . SER A 1 142 ? -14.902 -0.935 12.920 1.00 93.56 142 SER A CA 1
ATOM 1132 C C . SER A 1 142 ? -14.423 -0.402 11.570 1.00 93.56 142 SER A C 1
ATOM 1134 O O . SER A 1 142 ? -13.812 -1.147 10.811 1.00 93.56 142 SER A O 1
ATOM 1136 N N . MET A 1 143 ? -14.624 0.888 11.319 1.00 91.44 143 MET A N 1
ATOM 1137 C CA . MET A 1 143 ? -14.166 1.596 10.128 1.00 91.44 143 MET A CA 1
ATOM 1138 C C . MET A 1 143 ? -12.641 1.704 10.072 1.00 91.44 143 MET A C 1
ATOM 1140 O O . MET A 1 143 ? -12.049 1.362 9.054 1.00 91.44 143 MET A O 1
ATOM 1144 N N . ALA A 1 144 ? -11.998 2.090 11.177 1.00 93.94 144 ALA A N 1
ATOM 1145 C CA . ALA A 1 144 ? -10.543 2.126 11.287 1.00 93.94 144 ALA A CA 1
ATOM 1146 C C . ALA A 1 144 ? -9.938 0.736 11.053 1.00 93.94 144 ALA A C 1
ATOM 1148 O O . ALA A 1 144 ? -9.025 0.585 10.247 1.00 93.94 144 ALA A O 1
ATOM 1149 N N . GLY A 1 145 ? -10.493 -0.297 11.698 1.00 96.50 145 GLY A N 1
ATOM 1150 C CA . GLY A 1 145 ? -10.065 -1.677 11.482 1.00 96.50 145 GLY A CA 1
ATOM 1151 C C . GLY A 1 145 ? -10.256 -2.130 10.037 1.00 96.50 145 GLY A C 1
ATOM 1152 O O . GLY A 1 145 ? -9.389 -2.814 9.498 1.00 96.50 145 GLY A O 1
ATOM 1153 N N . TRP A 1 146 ? -11.347 -1.723 9.380 1.00 95.31 146 TRP A N 1
ATOM 1154 C CA . TRP A 1 146 ? -11.572 -2.013 7.966 1.00 95.31 146 TRP A CA 1
ATOM 1155 C C . TRP A 1 146 ? -10.529 -1.330 7.078 1.00 95.31 146 TRP A C 1
ATOM 1157 O O . TRP A 1 146 ? -9.892 -2.028 6.291 1.00 95.31 146 TRP A O 1
ATOM 1167 N N . MET A 1 147 ? -10.297 -0.023 7.249 1.00 94.44 147 MET A N 1
ATOM 1168 C CA . MET A 1 147 ? -9.298 0.741 6.489 1.00 94.44 147 MET A CA 1
ATOM 1169 C C . MET A 1 147 ? -7.897 0.149 6.654 1.00 94.44 147 MET A C 1
ATOM 1171 O O . MET A 1 147 ? -7.251 -0.177 5.665 1.00 94.44 147 MET A O 1
ATOM 1175 N N . LEU A 1 148 ? -7.462 -0.068 7.899 1.00 97.12 148 LEU A N 1
ATOM 1176 C CA . LEU A 1 148 ? -6.151 -0.642 8.209 1.00 97.12 148 LEU A CA 1
ATOM 1177 C C . LEU A 1 148 ? -5.999 -2.068 7.664 1.00 97.12 148 LEU A C 1
ATOM 1179 O O . LEU A 1 148 ? -4.911 -2.447 7.247 1.00 97.12 148 LEU A O 1
ATOM 1183 N N . SER A 1 149 ? -7.084 -2.849 7.617 1.00 97.88 149 SER A N 1
ATOM 1184 C CA . SER A 1 149 ? -7.059 -4.158 6.952 1.00 97.88 149 SER A CA 1
ATOM 1185 C C . SER A 1 149 ? -6.850 -4.011 5.448 1.00 97.88 149 SER A C 1
ATOM 1187 O O . SER A 1 149 ? -6.082 -4.769 4.874 1.00 97.88 149 SER A O 1
ATOM 1189 N N . GLN A 1 150 ? -7.502 -3.039 4.799 1.00 95.50 150 GLN A N 1
ATOM 1190 C CA . GLN A 1 150 ? -7.287 -2.801 3.368 1.00 95.50 150 GLN A CA 1
ATOM 1191 C C . GLN A 1 150 ? -5.873 -2.301 3.077 1.00 95.50 150 GLN A C 1
ATOM 1193 O O . GLN A 1 150 ? -5.312 -2.699 2.064 1.00 95.50 150 GLN A O 1
ATOM 1198 N N . PHE A 1 151 ? -5.288 -1.504 3.976 1.00 96.50 151 PHE A N 1
ATOM 1199 C CA . PHE A 1 151 ? -3.878 -1.124 3.900 1.00 96.50 151 PHE A CA 1
ATOM 1200 C C . PHE A 1 151 ? -3.005 -2.371 3.944 1.00 96.50 151 PHE A C 1
ATOM 1202 O O . PHE A 1 151 ? -2.348 -2.653 2.956 1.00 96.50 151 PHE A O 1
ATOM 1209 N N . LEU A 1 152 ? -3.127 -3.206 4.983 1.00 97.88 152 LEU A N 1
ATOM 1210 C CA . LEU A 1 152 ? -2.404 -4.479 5.082 1.00 97.88 152 LEU A CA 1
ATOM 1211 C C . LEU A 1 152 ? -2.492 -5.336 3.802 1.00 97.88 152 LEU A C 1
ATOM 1213 O O . LEU A 1 152 ? -1.479 -5.852 3.335 1.00 97.88 152 LEU A O 1
ATOM 1217 N N . HIS A 1 153 ? -3.691 -5.506 3.236 1.00 96.19 153 HIS A N 1
ATOM 1218 C CA . HIS A 1 153 ? -3.871 -6.293 2.007 1.00 96.19 153 HIS A CA 1
ATOM 1219 C C . HIS A 1 153 ? -3.225 -5.627 0.789 1.00 96.19 153 HIS A C 1
ATOM 1221 O O . HIS A 1 153 ? -2.694 -6.321 -0.077 1.00 96.19 153 HIS A O 1
ATOM 1227 N N . GLY A 1 154 ? -3.268 -4.295 0.726 1.00 94.12 154 GLY A N 1
ATOM 1228 C CA . GLY A 1 154 ? -2.568 -3.494 -0.273 1.00 94.12 154 GLY A CA 1
ATOM 1229 C C . GLY A 1 154 ? -1.057 -3.689 -0.188 1.00 94.12 154 GLY A C 1
ATOM 1230 O O . GLY A 1 154 ? -0.461 -4.067 -1.189 1.00 94.12 154 GLY A O 1
ATOM 1231 N N . GLU A 1 155 ? -0.479 -3.562 1.009 1.00 97.06 155 GLU A N 1
ATOM 1232 C CA . GLU A 1 155 ? 0.954 -3.773 1.272 1.00 97.06 155 GLU A CA 1
ATOM 1233 C C . GLU A 1 155 ? 1.402 -5.190 0.904 1.00 97.06 155 GLU A C 1
ATOM 1235 O O . GLU A 1 155 ? 2.474 -5.404 0.348 1.00 97.06 155 GLU A O 1
ATOM 1240 N N . GLN A 1 156 ? 0.562 -6.200 1.152 1.00 96.31 156 GLN A N 1
ATOM 1241 C CA . GLN A 1 156 ? 0.867 -7.562 0.715 1.00 96.31 156 GLN A CA 1
ATOM 1242 C C . GLN A 1 156 ? 0.884 -7.671 -0.817 1.00 96.31 156 GLN A C 1
ATOM 1244 O O . GLN A 1 156 ? 1.726 -8.373 -1.379 1.00 96.31 156 GLN A O 1
ATOM 1249 N N . GLY A 1 157 ? -0.041 -6.993 -1.498 1.00 93.62 157 GLY A N 1
ATOM 1250 C CA . GLY A 1 157 ? -0.020 -6.868 -2.954 1.00 93.62 157 GLY A CA 1
ATOM 1251 C C . GLY A 1 157 ? 1.247 -6.164 -3.445 1.00 93.62 157 GLY A C 1
ATOM 1252 O O . GLY A 1 157 ? 1.906 -6.679 -4.348 1.00 93.62 157 GLY A O 1
ATOM 1253 N N . ALA A 1 158 ? 1.615 -5.052 -2.806 1.00 94.12 158 ALA A N 1
ATOM 1254 C CA . ALA A 1 158 ? 2.809 -4.263 -3.093 1.00 94.12 158 ALA A CA 1
ATOM 1255 C C . ALA A 1 158 ? 4.092 -5.076 -2.918 1.00 94.12 158 ALA A C 1
ATOM 1257 O O . ALA A 1 158 ? 4.955 -5.075 -3.793 1.00 94.12 158 ALA A O 1
ATOM 1258 N N . LEU A 1 159 ? 4.185 -5.867 -1.849 1.00 96.56 159 LEU A N 1
ATOM 1259 C CA . LEU A 1 159 ? 5.295 -6.785 -1.602 1.00 96.56 159 LEU A CA 1
ATOM 1260 C C . LEU A 1 159 ? 5.500 -7.755 -2.768 1.00 96.56 159 LEU A C 1
ATOM 1262 O O . LEU A 1 159 ? 6.615 -7.945 -3.256 1.00 96.56 159 LEU A O 1
ATOM 1266 N N . MET A 1 160 ? 4.421 -8.376 -3.239 1.00 94.56 160 MET A N 1
ATOM 1267 C CA . MET A 1 160 ? 4.524 -9.336 -4.334 1.00 94.56 160 MET A CA 1
ATOM 1268 C C . MET A 1 160 ? 4.790 -8.640 -5.674 1.00 94.56 160 MET A C 1
ATOM 1270 O O . MET A 1 160 ? 5.566 -9.146 -6.486 1.00 94.56 160 MET A O 1
ATOM 1274 N N . ALA A 1 161 ? 4.184 -7.477 -5.908 1.00 91.75 161 ALA A N 1
ATOM 1275 C CA . ALA A 1 161 ? 4.368 -6.705 -7.129 1.00 91.75 161 ALA A CA 1
ATOM 1276 C C . ALA A 1 161 ? 5.784 -6.117 -7.236 1.00 91.75 161 ALA A C 1
ATOM 1278 O O . ALA A 1 161 ? 6.399 -6.215 -8.296 1.00 91.75 161 ALA A O 1
ATOM 1279 N N . SER A 1 162 ? 6.337 -5.571 -6.152 1.00 93.31 162 SER A N 1
ATOM 1280 C CA . SER A 1 162 ? 7.711 -5.054 -6.093 1.00 93.31 162 SER A CA 1
ATOM 1281 C C . SER A 1 162 ? 8.744 -6.156 -6.345 1.00 93.31 162 SER A C 1
ATOM 1283 O O . SER A 1 162 ? 9.729 -5.924 -7.053 1.00 93.31 162 SER A O 1
ATOM 1285 N N . ALA A 1 163 ? 8.487 -7.386 -5.882 1.00 94.75 163 ALA A N 1
ATOM 1286 C CA . ALA A 1 163 ? 9.322 -8.541 -6.204 1.00 94.75 163 ALA A CA 1
ATOM 1287 C C . ALA A 1 163 ? 9.314 -8.838 -7.715 1.00 94.75 163 ALA A C 1
ATOM 1289 O O . ALA A 1 163 ? 10.375 -8.929 -8.333 1.00 94.75 163 ALA A O 1
ATOM 1290 N N . GLN A 1 164 ? 8.133 -8.888 -8.342 1.00 92.81 164 GLN A N 1
ATOM 1291 C CA . GLN A 1 164 ? 8.026 -9.088 -9.793 1.00 92.81 164 GLN A CA 1
ATOM 1292 C C . GLN A 1 164 ? 8.653 -7.941 -10.594 1.00 92.81 164 GLN A C 1
ATOM 1294 O O . GLN A 1 164 ? 9.323 -8.176 -11.595 1.00 92.81 164 GLN A O 1
ATOM 1299 N N . VAL A 1 165 ? 8.472 -6.696 -10.152 1.00 89.31 165 VAL A N 1
ATOM 1300 C CA . VAL A 1 165 ? 9.093 -5.517 -10.767 1.00 89.31 165 VAL A CA 1
ATOM 1301 C C . VAL A 1 165 ? 10.621 -5.609 -10.702 1.00 89.31 165 VAL A C 1
ATOM 1303 O O . VAL A 1 165 ? 11.295 -5.329 -11.693 1.00 89.31 165 VAL A O 1
ATOM 1306 N N . THR A 1 166 ? 11.174 -6.061 -9.576 1.00 93.31 166 THR A N 1
ATOM 1307 C CA . THR A 1 166 ? 12.621 -6.271 -9.400 1.00 93.31 166 THR A CA 1
ATOM 1308 C C . THR A 1 166 ? 13.160 -7.344 -10.353 1.00 93.31 166 THR A C 1
ATOM 1310 O O . THR A 1 166 ? 14.239 -7.191 -10.938 1.00 93.31 166 THR A O 1
ATOM 1313 N N . GLU A 1 167 ? 12.403 -8.420 -10.574 1.00 93.12 167 GLU A N 1
ATOM 1314 C CA . GLU A 1 167 ? 12.743 -9.445 -11.567 1.00 93.12 167 GLU A CA 1
ATOM 1315 C C . GLU A 1 167 ? 12.680 -8.896 -13.002 1.00 93.12 167 GLU A C 1
ATOM 1317 O O . GLU A 1 167 ? 13.597 -9.133 -13.795 1.00 93.12 167 GLU A O 1
ATOM 1322 N N . ALA A 1 168 ? 11.638 -8.125 -13.315 1.00 88.75 168 ALA A N 1
ATOM 1323 C CA . ALA A 1 168 ? 11.288 -7.728 -14.675 1.00 88.75 168 ALA A CA 1
ATOM 1324 C C . ALA A 1 168 ? 12.011 -6.467 -15.193 1.00 88.75 168 ALA A C 1
ATOM 1326 O O . ALA A 1 168 ? 12.112 -6.272 -16.402 1.00 88.75 168 ALA A O 1
ATOM 1327 N N . VAL A 1 169 ? 12.532 -5.598 -14.321 1.00 86.88 169 VAL A N 1
ATOM 1328 C CA . VAL A 1 169 ? 13.242 -4.380 -14.756 1.00 86.88 169 VAL A CA 1
ATOM 1329 C C . VAL A 1 169 ? 14.581 -4.730 -15.442 1.00 86.88 169 VAL A C 1
ATOM 1331 O O . VAL A 1 169 ? 15.325 -5.563 -14.916 1.00 86.88 169 VAL A O 1
ATOM 1334 N N . PRO A 1 170 ? 14.931 -4.144 -16.607 1.00 86.94 170 PRO A N 1
ATOM 1335 C CA . PRO A 1 170 ? 16.103 -4.581 -17.381 1.00 86.94 170 PRO A CA 1
ATOM 1336 C C . PRO A 1 170 ? 17.446 -3.971 -16.930 1.00 86.94 170 PRO A C 1
ATOM 1338 O O . PRO A 1 170 ? 18.503 -4.532 -17.220 1.00 86.94 170 PRO A O 1
ATOM 1341 N N . PHE A 1 171 ? 17.434 -2.844 -16.217 1.00 89.12 171 PHE A N 1
ATOM 1342 C CA . PHE A 1 171 ? 18.636 -2.124 -15.770 1.00 89.12 171 PHE A CA 1
ATOM 1343 C C . PHE A 1 171 ? 18.934 -2.373 -14.283 1.00 89.12 171 PHE A C 1
ATOM 1345 O O . PHE A 1 171 ? 18.022 -2.570 -13.476 1.00 89.12 171 PHE A O 1
ATOM 1352 N N . MET A 1 172 ? 20.220 -2.384 -13.910 1.00 93.75 172 MET A N 1
ATOM 1353 C CA . MET A 1 172 ? 20.655 -2.825 -12.574 1.00 93.75 172 MET A CA 1
ATOM 1354 C C . MET A 1 172 ? 20.288 -1.863 -11.452 1.00 93.75 172 MET A C 1
ATOM 1356 O O . MET A 1 172 ? 19.875 -2.321 -10.388 1.00 93.75 172 MET A O 1
ATOM 1360 N N . ASP A 1 173 ? 20.355 -0.553 -11.686 1.00 94.00 173 ASP A N 1
ATOM 1361 C CA . ASP A 1 173 ? 19.952 0.442 -10.684 1.00 94.00 173 ASP A CA 1
ATOM 1362 C C . ASP A 1 173 ? 18.481 0.277 -10.263 1.00 94.00 173 ASP A C 1
ATOM 1364 O O . ASP A 1 173 ? 18.141 0.445 -9.090 1.00 94.00 173 ASP A O 1
ATOM 1368 N N . GLY A 1 174 ? 17.629 -0.168 -11.193 1.00 92.19 174 GLY A N 1
ATOM 1369 C CA . GLY A 1 174 ? 16.230 -0.497 -10.927 1.00 92.19 174 GLY A CA 1
ATOM 1370 C C . GLY A 1 174 ? 16.089 -1.702 -10.022 1.00 92.19 174 GLY A C 1
ATOM 1371 O O . GLY A 1 174 ? 15.296 -1.683 -9.087 1.00 92.19 174 GLY A O 1
ATOM 1372 N N . LYS A 1 175 ? 16.914 -2.729 -10.230 1.00 94.00 175 LYS A N 1
ATOM 1373 C CA . LYS A 1 175 ? 16.925 -3.912 -9.362 1.00 94.00 175 LYS A CA 1
ATOM 1374 C C . LYS A 1 175 ? 17.392 -3.575 -7.953 1.00 94.00 175 LYS A C 1
ATOM 1376 O O . LYS A 1 175 ? 16.809 -4.070 -6.993 1.00 94.00 175 LYS A O 1
ATOM 1381 N N . TYR A 1 176 ? 18.413 -2.728 -7.815 1.00 95.81 176 TYR A N 1
ATOM 1382 C CA . TYR A 1 176 ? 18.897 -2.309 -6.500 1.00 95.81 176 TYR A CA 1
ATOM 1383 C C . TYR A 1 176 ? 17.837 -1.542 -5.722 1.00 95.81 176 TYR A C 1
ATOM 1385 O O . TYR A 1 176 ? 17.589 -1.861 -4.560 1.00 95.81 176 TYR A O 1
ATOM 1393 N N . TYR A 1 177 ? 17.177 -0.575 -6.360 1.00 95.31 177 TYR A N 1
ATOM 1394 C CA . TYR A 1 177 ? 16.100 0.140 -5.695 1.00 95.31 177 TYR A CA 1
ATOM 1395 C C . TYR A 1 177 ? 14.884 -0.764 -5.435 1.00 95.31 177 TYR A C 1
ATOM 1397 O O . TYR A 1 177 ? 14.386 -0.801 -4.312 1.00 95.31 177 TYR A O 1
ATOM 1405 N N . GLY A 1 178 ? 14.452 -1.556 -6.419 1.00 94.88 178 GLY A N 1
ATOM 1406 C CA . GLY A 1 178 ? 13.344 -2.503 -6.271 1.00 94.88 178 GLY A CA 1
ATOM 1407 C C . GLY A 1 178 ? 13.538 -3.464 -5.094 1.00 94.88 178 GLY A C 1
ATOM 1408 O O . GLY A 1 178 ? 12.607 -3.696 -4.330 1.00 94.88 178 GLY A O 1
ATOM 1409 N N . ALA A 1 179 ? 14.768 -3.930 -4.856 1.00 96.75 179 ALA A N 1
ATOM 1410 C CA . ALA A 1 179 ? 15.087 -4.754 -3.691 1.00 96.75 179 ALA A CA 1
ATOM 1411 C C . ALA A 1 179 ? 14.880 -4.025 -2.350 1.00 96.75 179 ALA A C 1
ATOM 1413 O O . ALA A 1 179 ? 14.474 -4.658 -1.376 1.00 96.75 179 ALA A O 1
ATOM 1414 N N . THR A 1 180 ? 15.134 -2.712 -2.284 1.00 97.38 180 THR A N 1
ATOM 1415 C CA . THR A 1 180 ? 14.795 -1.927 -1.083 1.00 97.38 180 THR A CA 1
ATOM 1416 C C . THR A 1 180 ? 13.291 -1.834 -0.886 1.00 97.38 180 THR A C 1
ATOM 1418 O O . THR A 1 180 ? 12.831 -2.063 0.225 1.00 97.38 180 THR A O 1
ATOM 1421 N N . GLN A 1 181 ? 12.530 -1.627 -1.963 1.00 96.44 181 GLN A N 1
ATOM 1422 C CA . GLN A 1 181 ? 11.074 -1.581 -1.886 1.00 96.44 181 GLN A CA 1
ATOM 1423 C C . GLN A 1 181 ? 10.492 -2.914 -1.403 1.00 96.44 181 GLN A C 1
ATOM 1425 O O . GLN A 1 181 ? 9.683 -2.918 -0.490 1.00 96.44 181 GLN A O 1
ATOM 1430 N N . VAL A 1 182 ? 10.967 -4.059 -1.909 1.00 97.81 182 VAL A N 1
ATOM 1431 C CA . VAL A 1 182 ? 10.525 -5.386 -1.426 1.00 97.81 182 VAL A CA 1
ATOM 1432 C C . VAL A 1 182 ? 10.678 -5.520 0.094 1.00 97.81 182 VAL A C 1
ATOM 1434 O O . VAL A 1 182 ? 9.805 -6.072 0.763 1.00 97.81 182 VAL A O 1
ATOM 1437 N N . MET A 1 183 ? 11.785 -5.024 0.653 1.00 98.12 183 MET A N 1
ATOM 1438 C CA . MET A 1 183 ? 11.993 -5.026 2.102 1.00 98.12 183 MET A CA 1
ATOM 1439 C C . MET A 1 183 ? 11.074 -4.027 2.823 1.00 98.12 183 MET A C 1
ATOM 1441 O O . MET A 1 183 ? 10.567 -4.336 3.906 1.00 98.12 183 MET A O 1
ATOM 1445 N N . ASP A 1 184 ? 10.853 -2.851 2.236 1.00 98.06 184 ASP A N 1
ATOM 1446 C CA . ASP A 1 184 ? 9.947 -1.830 2.761 1.00 98.06 184 ASP A CA 1
ATOM 1447 C C . ASP A 1 184 ? 8.511 -2.395 2.856 1.00 98.06 184 ASP A C 1
ATOM 1449 O O . ASP A 1 184 ? 7.963 -2.450 3.960 1.00 98.06 184 ASP A O 1
ATOM 1453 N N . GLU A 1 185 ? 7.978 -3.005 1.792 1.00 97.75 185 GLU A N 1
ATOM 1454 C CA . GLU A 1 185 ? 6.622 -3.584 1.801 1.00 97.75 185 GLU A CA 1
ATOM 1455 C C . GLU A 1 185 ? 6.480 -4.780 2.751 1.00 97.75 185 GLU A C 1
ATOM 1457 O O . GLU A 1 185 ? 5.460 -4.947 3.425 1.00 97.75 185 GLU A O 1
ATOM 1462 N N . ALA A 1 186 ? 7.515 -5.622 2.870 1.00 98.56 186 ALA A N 1
ATOM 1463 C CA . ALA A 1 186 ? 7.502 -6.734 3.825 1.00 98.56 186 ALA A CA 1
ATOM 1464 C C . ALA A 1 186 ? 7.317 -6.231 5.264 1.00 98.56 186 ALA A C 1
ATOM 1466 O O . ALA A 1 186 ? 6.577 -6.810 6.065 1.00 98.56 186 ALA A O 1
ATOM 1467 N N . ARG A 1 187 ? 7.974 -5.119 5.580 1.00 98.25 187 ARG A N 1
ATOM 1468 C CA . ARG A 1 187 ? 7.889 -4.454 6.875 1.00 98.25 187 ARG A CA 1
ATOM 1469 C C . ARG A 1 187 ? 6.578 -3.696 7.048 1.00 98.25 187 ARG A C 1
ATOM 1471 O O . ARG A 1 187 ? 6.055 -3.690 8.159 1.00 98.25 187 ARG A O 1
ATOM 1478 N N . HIS A 1 188 ? 6.007 -3.116 5.994 1.00 98.56 188 HIS A N 1
ATOM 1479 C CA . HIS A 1 188 ? 4.665 -2.533 6.050 1.00 98.56 188 HIS A CA 1
ATOM 1480 C C . HIS A 1 188 ? 3.624 -3.596 6.423 1.00 98.56 188 HIS A C 1
ATOM 1482 O O . HIS A 1 188 ? 2.872 -3.418 7.387 1.00 98.56 188 HIS A O 1
ATOM 1488 N N . VAL A 1 189 ? 3.660 -4.757 5.758 1.00 98.56 189 VAL A N 1
ATOM 1489 C CA . VAL A 1 189 ? 2.828 -5.921 6.106 1.00 98.56 189 VAL A CA 1
ATOM 1490 C C . VAL A 1 189 ? 3.021 -6.312 7.573 1.00 98.56 189 VAL A C 1
ATOM 1492 O O . VAL A 1 189 ? 2.036 -6.484 8.294 1.00 98.56 189 VAL A O 1
ATOM 1495 N N . GLU A 1 190 ? 4.270 -6.415 8.041 1.00 98.56 190 GLU A N 1
ATOM 1496 C CA . GLU A 1 190 ? 4.591 -6.741 9.437 1.00 98.56 190 GLU A CA 1
ATOM 1497 C C . GLU A 1 190 ? 3.923 -5.768 10.422 1.00 98.56 190 GLU A C 1
ATOM 1499 O O . GLU A 1 190 ? 3.194 -6.199 11.325 1.00 98.56 190 GLU A O 1
ATOM 1504 N N . VAL A 1 191 ? 4.145 -4.459 10.261 1.00 98.69 191 VAL A N 1
ATOM 1505 C CA . VAL A 1 191 ? 3.682 -3.463 11.237 1.00 98.69 191 VAL A CA 1
ATOM 1506 C C . VAL A 1 191 ? 2.169 -3.272 11.199 1.00 98.69 191 VAL A C 1
ATOM 1508 O O . VAL A 1 191 ? 1.555 -3.175 12.264 1.00 98.69 191 VAL A O 1
ATOM 1511 N N . PHE A 1 192 ? 1.533 -3.283 10.022 1.00 98.62 192 PHE A N 1
ATOM 1512 C CA . PHE A 1 192 ? 0.075 -3.189 9.934 1.00 98.62 192 PHE A CA 1
ATOM 1513 C C . PHE A 1 192 ? -0.597 -4.435 10.506 1.00 98.62 192 PHE A C 1
ATOM 1515 O O . PHE A 1 192 ? -1.549 -4.313 11.282 1.00 98.62 192 PHE A O 1
ATOM 1522 N N . HIS A 1 193 ? -0.082 -5.629 10.198 1.00 98.50 193 HIS A N 1
ATOM 1523 C CA . HIS A 1 193 ? -0.597 -6.874 10.761 1.00 98.50 193 HIS A CA 1
ATOM 1524 C C . HIS A 1 193 ? -0.485 -6.889 12.289 1.00 98.50 193 HIS A C 1
ATOM 1526 O O . HIS A 1 193 ? -1.445 -7.241 12.986 1.00 98.50 193 HIS A O 1
ATOM 1532 N N . ARG A 1 194 ? 0.664 -6.460 12.825 1.00 98.50 194 ARG A N 1
ATOM 1533 C CA . ARG A 1 194 ? 0.887 -6.356 14.268 1.00 98.50 194 ARG A CA 1
ATOM 1534 C C . ARG A 1 194 ? -0.050 -5.342 14.920 1.00 98.50 194 ARG A C 1
ATOM 1536 O O . ARG A 1 194 ? -0.672 -5.666 15.928 1.00 98.50 194 ARG A O 1
ATOM 1543 N N . TYR A 1 195 ? -0.213 -4.155 14.334 1.00 98.62 195 TYR A N 1
ATOM 1544 C CA . TYR A 1 195 ? -1.122 -3.131 14.854 1.00 98.62 195 TYR A CA 1
ATOM 1545 C C . TYR A 1 195 ? -2.581 -3.616 14.863 1.00 98.62 195 TYR A C 1
ATOM 1547 O O . TYR A 1 195 ? -3.279 -3.488 15.872 1.00 98.62 195 TYR A O 1
ATOM 1555 N N . LEU A 1 196 ? -3.035 -4.253 13.778 1.00 98.44 196 LEU A N 1
ATOM 1556 C CA . LEU A 1 196 ? -4.370 -4.852 13.695 1.00 98.44 196 LEU A CA 1
ATOM 1557 C C . LEU A 1 196 ? -4.593 -5.923 14.769 1.00 98.44 196 LEU A C 1
ATOM 1559 O O . LEU A 1 196 ? -5.653 -5.955 15.393 1.00 98.44 196 LEU A O 1
ATOM 1563 N N . SER A 1 197 ? -3.595 -6.776 14.998 1.00 97.69 197 SER A N 1
ATOM 1564 C CA . SER A 1 197 ? -3.699 -7.916 15.913 1.00 97.69 197 SER A CA 1
ATOM 1565 C C . SER A 1 197 ? -3.597 -7.511 17.385 1.00 97.69 197 SER A C 1
ATOM 1567 O O . SER A 1 197 ? -4.404 -7.951 18.199 1.00 97.69 197 SER A O 1
ATOM 1569 N N . GLU A 1 198 ? -2.625 -6.665 17.735 1.00 97.69 198 GLU A N 1
ATOM 1570 C CA . GLU A 1 198 ? -2.323 -6.311 19.128 1.00 97.69 198 GLU A CA 1
ATOM 1571 C C . GLU A 1 198 ? -3.115 -5.103 19.638 1.00 97.69 198 GLU A C 1
ATOM 1573 O O . GLU A 1 198 ? -3.356 -5.004 20.841 1.00 97.69 198 GLU A O 1
ATOM 1578 N N . LYS A 1 199 ? -3.475 -4.156 18.759 1.00 97.56 199 LYS A N 1
ATOM 1579 C CA . LYS A 1 199 ? -4.050 -2.857 19.156 1.00 97.56 199 LYS A CA 1
ATOM 1580 C C . LYS A 1 199 ? -5.506 -2.712 18.739 1.00 97.56 199 LYS A C 1
ATOM 1582 O O . LYS A 1 199 ? -6.338 -2.317 19.548 1.00 97.56 199 LYS A O 1
ATOM 1587 N N . VAL A 1 200 ? -5.835 -3.057 17.495 1.00 96.62 200 VAL A N 1
ATOM 1588 C CA . VAL A 1 200 ? -7.210 -2.927 16.983 1.00 96.62 200 VAL A CA 1
ATOM 1589 C C . VAL A 1 200 ? -8.078 -4.120 17.388 1.00 96.62 200 VAL A C 1
ATOM 1591 O O . VAL A 1 200 ? -9.260 -3.943 17.678 1.00 96.62 200 VAL A O 1
ATOM 1594 N N . GLY A 1 201 ? -7.532 -5.337 17.381 1.00 95.38 201 GLY A N 1
ATOM 1595 C CA . GLY A 1 201 ? -8.264 -6.567 17.697 1.00 95.38 201 GLY A CA 1
ATOM 1596 C C . GLY A 1 201 ? -9.343 -6.941 16.671 1.00 95.38 201 GLY A C 1
ATOM 1597 O O . GLY A 1 201 ? -10.258 -7.700 16.989 1.00 95.38 201 GLY A O 1
ATOM 1598 N N . LYS A 1 202 ? -9.281 -6.386 15.453 1.00 92.62 202 LYS A N 1
ATOM 1599 C CA . LYS A 1 202 ? -10.200 -6.682 14.342 1.00 92.62 202 LYS A CA 1
ATOM 1600 C C . LYS A 1 202 ? -9.441 -6.680 13.025 1.00 92.62 202 LYS A C 1
ATOM 1602 O O . LYS A 1 202 ? -8.719 -5.731 12.745 1.00 92.62 202 LYS A O 1
ATOM 1607 N N . MET A 1 203 ? -9.684 -7.692 12.199 1.00 94.81 203 MET A N 1
ATOM 1608 C CA . MET A 1 203 ? -9.169 -7.781 10.837 1.00 94.81 203 MET A CA 1
ATOM 1609 C C . MET A 1 203 ? -10.311 -8.134 9.889 1.00 94.81 203 MET A C 1
ATOM 1611 O O . MET A 1 203 ? -11.105 -9.034 10.166 1.00 94.81 203 MET A O 1
ATOM 1615 N N . TYR A 1 204 ? -10.397 -7.409 8.780 1.00 95.50 204 TYR A N 1
ATOM 1616 C CA . TYR A 1 204 ? -11.393 -7.618 7.738 1.00 95.50 204 TYR A CA 1
ATOM 1617 C C . TYR A 1 204 ? -10.752 -8.267 6.519 1.00 95.50 204 TYR A C 1
ATOM 1619 O O . TYR A 1 204 ? -9.563 -8.095 6.257 1.00 95.50 204 TYR A O 1
ATOM 1627 N N . GLN A 1 205 ? -11.553 -9.002 5.753 1.00 95.31 205 GLN A N 1
ATOM 1628 C CA . GLN A 1 205 ? -11.107 -9.570 4.484 1.00 95.31 205 GLN A CA 1
ATOM 1629 C C . GLN A 1 205 ? -10.799 -8.468 3.462 1.00 95.31 205 GLN A C 1
ATOM 1631 O O . GLN A 1 205 ? -11.295 -7.339 3.569 1.00 95.31 205 GLN A O 1
ATOM 1636 N N . VAL A 1 206 ? -10.005 -8.823 2.453 1.00 95.00 206 VAL A N 1
ATOM 1637 C CA . VAL A 1 206 ? -9.707 -7.945 1.322 1.00 95.00 206 VAL A CA 1
ATOM 1638 C C . VAL A 1 206 ? -10.994 -7.511 0.616 1.00 95.00 206 VAL A C 1
ATOM 1640 O O . VAL A 1 206 ? -11.940 -8.288 0.436 1.00 95.00 206 VAL A O 1
ATOM 1643 N N . ASN A 1 207 ? -11.046 -6.236 0.248 1.00 92.81 207 ASN A N 1
ATOM 1644 C CA . ASN A 1 207 ? -12.091 -5.672 -0.585 1.00 92.81 207 ASN A CA 1
ATOM 1645 C C . ASN A 1 207 ? -12.013 -6.281 -1.994 1.00 92.81 207 ASN A C 1
ATOM 1647 O O . ASN A 1 207 ? -10.928 -6.475 -2.535 1.00 92.81 207 ASN A O 1
ATOM 1651 N N . ASP A 1 208 ? -13.165 -6.564 -2.605 1.00 91.88 208 ASP A N 1
ATOM 1652 C CA . ASP A 1 208 ? -13.178 -7.251 -3.899 1.00 91.88 208 ASP A CA 1
ATOM 1653 C C . ASP A 1 208 ? -12.555 -6.391 -5.010 1.00 91.88 208 ASP A C 1
ATOM 1655 O O . ASP A 1 208 ? -11.840 -6.932 -5.843 1.00 91.88 208 ASP A O 1
ATOM 1659 N N . ASN A 1 209 ? -12.734 -5.064 -4.992 1.00 89.19 209 ASN A N 1
ATOM 1660 C CA . ASN A 1 209 ? -12.111 -4.158 -5.964 1.00 89.19 209 ASN A CA 1
ATOM 1661 C C . ASN A 1 209 ? -10.590 -4.103 -5.792 1.00 89.19 209 ASN A C 1
ATOM 1663 O O . ASN A 1 209 ? -9.861 -4.165 -6.779 1.00 89.19 209 ASN A O 1
ATOM 1667 N N . LEU A 1 210 ? -10.107 -4.053 -4.545 1.00 90.19 210 LEU A N 1
ATOM 1668 C CA . LEU A 1 210 ? -8.671 -4.131 -4.264 1.00 90.19 210 LEU A CA 1
ATOM 1669 C C . LEU A 1 210 ? -8.089 -5.455 -4.774 1.00 90.19 210 LEU A C 1
ATOM 1671 O O . LEU A 1 210 ? -7.065 -5.459 -5.451 1.00 90.19 210 LEU A O 1
ATOM 1675 N N . PHE A 1 211 ? -8.783 -6.571 -4.530 1.00 93.81 211 PHE A N 1
ATOM 1676 C CA . PHE A 1 211 ? -8.387 -7.869 -5.069 1.00 93.81 211 PHE A CA 1
ATOM 1677 C C . PHE A 1 211 ? -8.318 -7.855 -6.602 1.00 93.81 211 PHE A C 1
ATOM 1679 O O . PHE A 1 211 ? -7.355 -8.372 -7.156 1.00 93.81 211 PHE A O 1
ATOM 1686 N N . VAL A 1 212 ? -9.306 -7.270 -7.294 1.00 91.69 212 VAL A N 1
ATOM 1687 C CA . VAL A 1 212 ? -9.300 -7.170 -8.767 1.00 91.69 212 VAL A CA 1
ATOM 1688 C C . VAL A 1 212 ? -8.066 -6.423 -9.263 1.00 91.69 212 VAL A C 1
ATOM 1690 O O . VAL A 1 212 ? -7.435 -6.878 -10.214 1.00 91.69 212 VAL A O 1
ATOM 1693 N N . ILE A 1 213 ? -7.722 -5.299 -8.628 1.00 89.06 213 ILE A N 1
ATOM 1694 C CA . ILE A 1 213 ? -6.556 -4.491 -9.004 1.00 89.06 213 ILE A CA 1
ATOM 1695 C C . ILE A 1 213 ? -5.272 -5.302 -8.814 1.00 89.06 213 ILE A C 1
ATOM 1697 O O . ILE A 1 213 ? -4.492 -5.423 -9.756 1.00 89.06 213 ILE A O 1
ATOM 1701 N N . ILE A 1 214 ? -5.084 -5.913 -7.640 1.00 91.38 214 ILE A N 1
ATOM 1702 C CA . ILE A 1 214 ? -3.903 -6.740 -7.351 1.00 91.38 214 ILE A CA 1
ATOM 1703 C C . ILE A 1 214 ? -3.817 -7.905 -8.343 1.00 91.38 214 ILE A C 1
ATOM 1705 O O . ILE A 1 214 ? -2.778 -8.117 -8.959 1.00 91.38 214 ILE A O 1
ATOM 1709 N N . ASP A 1 215 ? -4.912 -8.634 -8.558 1.00 93.00 215 ASP A N 1
ATOM 1710 C CA . ASP A 1 215 ? -4.935 -9.788 -9.458 1.00 93.00 215 ASP A CA 1
ATOM 1711 C C . ASP A 1 215 ? -4.599 -9.402 -10.906 1.00 93.00 215 ASP A C 1
ATOM 1713 O O . ASP A 1 215 ? -3.827 -10.100 -11.564 1.00 93.00 215 ASP A O 1
ATOM 1717 N N . ALA A 1 216 ? -5.117 -8.269 -11.388 1.00 90.25 216 ALA A N 1
ATOM 1718 C CA . ALA A 1 216 ? -4.825 -7.773 -12.730 1.00 90.25 216 ALA A CA 1
ATOM 1719 C C . ALA A 1 216 ? -3.345 -7.392 -12.886 1.00 90.25 216 ALA A C 1
ATOM 1721 O O . ALA A 1 216 ? -2.717 -7.749 -13.881 1.00 90.25 216 ALA A O 1
ATOM 1722 N N . LEU A 1 217 ? -2.763 -6.719 -11.888 1.00 89.19 217 LEU A N 1
ATOM 1723 C CA . LEU A 1 217 ? -1.347 -6.337 -11.902 1.00 89.19 217 LEU A CA 1
ATOM 1724 C C . LEU A 1 217 ? -0.420 -7.553 -11.833 1.00 89.19 217 LEU A C 1
ATOM 1726 O O . LEU A 1 217 ? 0.543 -7.662 -12.598 1.00 89.19 217 LEU A O 1
ATOM 1730 N N . MET A 1 218 ? -0.725 -8.496 -10.944 1.00 90.06 218 MET A N 1
ATOM 1731 C CA . MET A 1 218 ? 0.097 -9.683 -10.718 1.00 90.06 218 MET A CA 1
ATOM 1732 C C . MET A 1 218 ? 0.102 -10.631 -11.919 1.00 90.06 218 MET A C 1
ATOM 1734 O O . MET A 1 218 ? 1.105 -11.309 -12.154 1.00 90.06 218 MET A O 1
ATOM 1738 N N . THR A 1 219 ? -0.983 -10.651 -12.698 1.00 90.69 219 THR A N 1
ATOM 1739 C CA . THR A 1 219 ? -1.141 -11.556 -13.846 1.00 90.69 219 THR A CA 1
ATOM 1740 C C . THR A 1 219 ? -0.780 -10.943 -15.203 1.00 90.69 219 THR A C 1
ATOM 1742 O O . THR A 1 219 ? -0.587 -11.708 -16.150 1.00 90.69 219 THR A O 1
ATOM 1745 N N . ASP A 1 220 ? -0.621 -9.615 -15.324 1.00 86.75 220 ASP A N 1
ATOM 1746 C CA . ASP A 1 220 ? -0.090 -8.998 -16.556 1.00 86.75 220 ASP A CA 1
ATOM 1747 C C . ASP A 1 220 ? 1.358 -9.466 -16.789 1.00 86.75 220 ASP A C 1
ATOM 1749 O O . ASP A 1 220 ? 2.103 -9.665 -15.835 1.00 86.75 220 ASP A O 1
ATOM 1753 N N . SER A 1 221 ? 1.781 -9.680 -18.032 1.00 83.12 221 SER A N 1
ATOM 1754 C CA . SER A 1 221 ? 3.150 -10.121 -18.341 1.00 83.12 221 SER A CA 1
ATOM 1755 C C . SER A 1 221 ? 4.114 -8.958 -18.576 1.00 83.12 221 SER A C 1
ATOM 1757 O O . SER A 1 221 ? 5.330 -9.142 -18.534 1.00 83.12 221 SER A O 1
ATOM 1759 N N . ARG A 1 222 ? 3.596 -7.756 -18.846 1.00 80.44 222 ARG A N 1
ATOM 1760 C CA . ARG A 1 222 ? 4.394 -6.614 -19.296 1.00 80.44 222 ARG A CA 1
ATOM 1761 C C . ARG A 1 222 ? 4.954 -5.844 -18.111 1.00 80.44 222 ARG A C 1
ATOM 1763 O O . ARG A 1 222 ? 4.208 -5.348 -17.265 1.00 80.44 222 ARG A O 1
ATOM 1770 N N . TRP A 1 223 ? 6.277 -5.720 -18.069 1.00 78.12 223 TRP A N 1
ATOM 1771 C CA . TRP A 1 223 ? 6.976 -5.078 -16.958 1.00 78.12 223 TRP A CA 1
ATOM 1772 C C . TRP A 1 223 ? 6.590 -3.602 -16.794 1.00 78.12 223 TRP A C 1
ATOM 1774 O O . TRP A 1 223 ? 6.431 -3.145 -15.670 1.00 78.12 223 TRP A O 1
ATOM 1784 N N . ASP A 1 224 ? 6.384 -2.874 -17.892 1.00 76.75 224 ASP A N 1
ATOM 1785 C CA . ASP A 1 224 ? 6.059 -1.445 -17.900 1.00 76.75 224 ASP A CA 1
ATOM 1786 C C . ASP A 1 224 ? 4.649 -1.164 -17.367 1.00 76.75 224 ASP A C 1
ATOM 1788 O O . ASP A 1 224 ? 4.447 -0.213 -16.614 1.00 76.75 224 ASP A O 1
ATOM 1792 N N . ILE A 1 225 ? 3.683 -2.030 -17.678 1.00 80.00 225 ILE A N 1
ATOM 1793 C CA . ILE A 1 225 ? 2.329 -1.967 -17.117 1.00 80.00 225 ILE A CA 1
ATOM 1794 C C . ILE A 1 225 ? 2.311 -2.360 -15.646 1.00 80.00 225 ILE A C 1
ATOM 1796 O O . ILE A 1 225 ? 1.633 -1.692 -14.866 1.00 80.00 225 ILE A O 1
ATOM 1800 N N . LYS A 1 226 ? 3.079 -3.381 -15.242 1.00 80.81 226 LYS A N 1
ATOM 1801 C CA . LYS A 1 226 ? 3.272 -3.681 -13.815 1.00 80.81 226 LYS A CA 1
ATOM 1802 C C . LYS A 1 226 ? 3.843 -2.472 -13.080 1.00 80.81 226 LYS A C 1
ATOM 1804 O O . LYS A 1 226 ? 3.331 -2.105 -12.029 1.00 80.81 226 LYS A O 1
ATOM 1809 N N . PHE A 1 227 ? 4.859 -1.832 -13.655 1.00 79.06 227 PHE A N 1
ATOM 1810 C CA . PHE A 1 227 ? 5.505 -0.660 -13.075 1.00 79.06 227 PHE A CA 1
ATOM 1811 C C . PHE A 1 227 ? 4.548 0.527 -12.960 1.00 79.06 227 PHE A C 1
ATOM 1813 O O . PHE A 1 227 ? 4.426 1.108 -11.890 1.00 79.06 227 PHE A O 1
ATOM 1820 N N . LEU A 1 228 ? 3.836 0.867 -14.038 1.00 80.94 228 LEU A N 1
ATOM 1821 C CA . LEU A 1 228 ? 2.847 1.945 -14.051 1.00 80.94 228 LEU A CA 1
ATOM 1822 C C . LEU A 1 228 ? 1.720 1.683 -13.051 1.00 80.94 228 LEU A C 1
ATOM 1824 O O . LEU A 1 228 ? 1.367 2.549 -12.252 1.00 80.94 228 LEU A O 1
ATOM 1828 N N . GLY A 1 229 ? 1.153 0.483 -13.104 1.00 80.69 229 GLY A N 1
ATOM 1829 C CA . GLY A 1 229 ? 0.029 0.107 -12.272 1.00 80.69 229 GLY A CA 1
ATOM 1830 C C . GLY A 1 229 ? 0.393 0.052 -10.792 1.00 80.69 229 GLY A C 1
ATOM 1831 O O . GLY A 1 229 ? -0.339 0.606 -9.981 1.00 80.69 229 GLY A O 1
ATOM 1832 N N . MET A 1 230 ? 1.539 -0.532 -10.438 1.00 80.31 230 MET A N 1
ATOM 1833 C CA . MET A 1 230 ? 1.989 -0.566 -9.049 1.00 80.31 230 MET A CA 1
ATOM 1834 C C . MET A 1 230 ? 2.491 0.811 -8.599 1.00 80.31 230 MET A C 1
ATOM 1836 O O . MET A 1 230 ? 1.837 1.470 -7.801 1.00 80.31 230 MET A O 1
ATOM 1840 N N . GLN A 1 231 ? 3.587 1.296 -9.190 1.00 75.00 231 GLN A N 1
ATOM 1841 C CA . GLN A 1 231 ? 4.373 2.422 -8.667 1.00 75.00 231 GLN A CA 1
ATOM 1842 C C . GLN A 1 231 ? 3.711 3.793 -8.825 1.00 75.00 231 GLN A C 1
ATOM 1844 O O . GLN A 1 231 ? 4.027 4.721 -8.085 1.00 75.00 231 GLN A O 1
ATOM 1849 N N . ILE A 1 232 ? 2.819 3.960 -9.806 1.00 76.69 232 ILE A N 1
ATOM 1850 C CA . ILE A 1 232 ? 2.144 5.245 -10.043 1.00 76.69 232 ILE A CA 1
ATOM 1851 C C . ILE A 1 232 ? 0.693 5.197 -9.577 1.00 76.69 232 ILE A C 1
ATOM 1853 O O . ILE A 1 232 ? 0.244 6.119 -8.899 1.00 76.69 232 ILE A O 1
ATOM 1857 N N . MET A 1 233 ? -0.057 4.152 -9.944 1.00 77.69 233 MET A N 1
ATOM 1858 C CA . MET A 1 233 ? -1.482 4.092 -9.607 1.00 77.69 233 MET A CA 1
ATOM 1859 C C . MET A 1 233 ? -1.721 3.591 -8.181 1.00 77.69 233 MET A C 1
ATOM 1861 O O . MET A 1 233 ? -2.416 4.272 -7.430 1.00 77.69 233 MET A O 1
ATOM 1865 N N . VAL A 1 234 ? -1.173 2.431 -7.801 1.00 81.25 234 VAL A N 1
ATOM 1866 C CA . VAL A 1 234 ? -1.402 1.862 -6.463 1.00 81.25 234 VAL A CA 1
ATOM 1867 C C . VAL A 1 234 ? -0.668 2.669 -5.395 1.00 81.25 234 VAL A C 1
ATOM 1869 O O . VAL A 1 234 ? -1.347 3.178 -4.505 1.00 81.25 234 VAL A O 1
ATOM 1872 N N . GLU A 1 235 ? 0.643 2.902 -5.523 1.00 81.19 235 GLU A N 1
ATOM 1873 C CA . GLU A 1 235 ? 1.391 3.660 -4.498 1.00 81.19 235 GLU A CA 1
ATOM 1874 C C . GLU A 1 235 ? 0.908 5.108 -4.386 1.00 81.19 235 GLU A C 1
ATOM 1876 O O . GLU A 1 235 ? 0.790 5.659 -3.293 1.00 81.19 235 GLU A O 1
ATOM 1881 N N . GLY A 1 236 ? 0.553 5.743 -5.510 1.00 79.56 236 GLY A N 1
ATOM 1882 C CA . GLY A 1 236 ? 0.009 7.102 -5.501 1.00 79.56 236 GLY A CA 1
ATOM 1883 C C . GLY A 1 236 ? -1.311 7.205 -4.728 1.00 79.56 236 GLY A C 1
ATOM 1884 O O . GLY A 1 236 ? -1.521 8.157 -3.970 1.00 79.56 236 GLY A O 1
ATOM 1885 N N . LEU A 1 237 ? -2.195 6.213 -4.881 1.00 82.62 237 LEU A N 1
ATOM 1886 C CA . LEU A 1 237 ? -3.435 6.119 -4.106 1.00 82.62 237 LEU A CA 1
ATOM 1887 C C . LEU A 1 237 ? -3.164 5.762 -2.639 1.00 82.62 237 LEU A C 1
ATOM 1889 O O . LEU A 1 237 ? -3.794 6.345 -1.753 1.00 82.62 237 LEU A O 1
ATOM 1893 N N . ALA A 1 238 ? -2.224 4.850 -2.380 1.00 81.44 238 ALA A N 1
ATOM 1894 C CA . ALA A 1 238 ? -1.815 4.444 -1.040 1.00 81.44 238 ALA A CA 1
ATOM 1895 C C . ALA A 1 238 ? -1.272 5.638 -0.244 1.00 81.44 238 ALA A C 1
ATOM 1897 O O . ALA A 1 238 ? -1.783 5.940 0.833 1.00 81.44 238 ALA A O 1
ATOM 1898 N N . LEU A 1 239 ? -0.355 6.417 -0.826 1.00 86.00 239 LEU A N 1
ATOM 1899 C CA . LEU A 1 239 ? 0.195 7.639 -0.235 1.00 86.00 239 LEU A CA 1
ATOM 1900 C C . LEU A 1 239 ? -0.905 8.641 0.153 1.00 86.00 239 LEU A C 1
ATOM 1902 O O . LEU A 1 239 ? -0.863 9.233 1.235 1.00 86.00 239 LEU A O 1
ATOM 1906 N N . GLY A 1 240 ? -1.919 8.810 -0.702 1.00 87.75 240 GLY A N 1
ATOM 1907 C CA . GLY A 1 240 ? -3.088 9.636 -0.402 1.00 87.75 240 GLY A CA 1
ATOM 1908 C C . GLY A 1 240 ? -3.919 9.091 0.763 1.00 87.75 240 GLY A C 1
ATOM 1909 O O . GLY A 1 240 ? -4.307 9.847 1.655 1.00 87.75 240 GLY A O 1
ATOM 1910 N N . ALA A 1 241 ? -4.163 7.780 0.792 1.00 89.56 241 ALA A N 1
ATOM 1911 C CA . ALA A 1 241 ? -4.956 7.127 1.831 1.00 89.56 241 ALA A CA 1
ATOM 1912 C C . ALA A 1 241 ? -4.243 7.091 3.197 1.00 89.56 241 ALA A C 1
ATOM 1914 O O . ALA A 1 241 ? -4.862 7.385 4.226 1.00 89.56 241 ALA A O 1
ATOM 1915 N N . PHE A 1 242 ? -2.941 6.799 3.225 1.00 93.81 242 PHE A N 1
ATOM 1916 C CA . PHE A 1 242 ? -2.115 6.873 4.432 1.00 93.81 242 PHE A CA 1
ATOM 1917 C C . PHE A 1 242 ? -2.012 8.308 4.926 1.00 93.81 242 PHE A C 1
ATOM 1919 O O . PHE A 1 242 ? -2.209 8.562 6.114 1.00 93.81 242 PHE A O 1
ATOM 1926 N N . GLY A 1 243 ? -1.770 9.255 4.013 1.00 93.12 243 GLY A N 1
ATOM 1927 C CA . GLY A 1 243 ? -1.729 10.682 4.315 1.00 93.12 243 GLY A CA 1
ATOM 1928 C C . GLY A 1 243 ? -3.035 11.178 4.930 1.00 93.12 243 GLY A C 1
ATOM 1929 O O . GLY A 1 243 ? -3.003 11.888 5.935 1.00 93.12 243 GLY A O 1
ATOM 1930 N N . PHE A 1 244 ? -4.176 10.742 4.389 1.00 92.25 244 PHE A N 1
ATOM 1931 C CA . PHE A 1 244 ? -5.486 10.999 4.975 1.00 92.25 244 PHE A CA 1
ATOM 1932 C C . PHE A 1 244 ? -5.552 10.476 6.415 1.00 92.25 244 PHE A C 1
ATOM 1934 O O . PHE A 1 244 ? -5.754 11.258 7.341 1.00 92.25 244 PHE A O 1
ATOM 1941 N N . LEU A 1 245 ? -5.312 9.182 6.651 1.00 93.81 245 LEU A N 1
ATOM 1942 C CA . LEU A 1 245 ? -5.425 8.629 8.004 1.00 93.81 245 LEU A CA 1
ATOM 1943 C C . LEU A 1 245 ? -4.445 9.288 8.989 1.00 93.81 245 LEU A C 1
ATOM 1945 O O . LEU A 1 245 ? -4.825 9.582 10.120 1.00 93.81 245 LEU A O 1
ATOM 1949 N N . TYR A 1 246 ? -3.220 9.585 8.551 1.00 95.62 246 TYR A N 1
ATOM 1950 C CA . TYR A 1 246 ? -2.188 10.255 9.343 1.00 95.62 246 TYR A CA 1
ATOM 1951 C C . TYR A 1 246 ? -2.606 11.660 9.800 1.00 95.62 246 TYR A C 1
ATOM 1953 O O . TYR A 1 246 ? -2.333 12.056 10.939 1.00 95.62 246 TYR A O 1
ATOM 1961 N N . GLN A 1 247 ? -3.276 12.420 8.928 1.00 93.44 247 GLN A N 1
ATOM 1962 C CA . GLN A 1 247 ? -3.755 13.764 9.253 1.00 93.44 247 GLN A CA 1
ATOM 1963 C C . GLN A 1 247 ? -4.811 13.739 10.362 1.00 93.44 247 GLN A C 1
ATOM 1965 O O . GLN A 1 247 ? -4.770 14.581 11.261 1.00 93.44 247 GLN A O 1
ATOM 1970 N N . TYR A 1 248 ? -5.720 12.763 10.326 1.00 90.81 248 TYR A N 1
ATOM 1971 C CA . TYR A 1 248 ? -6.877 12.729 11.220 1.00 90.81 248 TYR A CA 1
ATOM 1972 C C . TYR A 1 248 ? -6.674 11.907 12.491 1.00 90.81 248 TYR A C 1
ATOM 1974 O O . TYR A 1 248 ? -7.239 12.262 13.528 1.00 90.81 248 TYR A O 1
ATOM 1982 N N . THR A 1 249 ? -5.879 10.836 12.442 1.00 93.56 249 THR A N 1
ATOM 1983 C CA . THR A 1 249 ? -5.638 10.006 13.624 1.00 93.56 249 THR A CA 1
ATOM 1984 C C . THR A 1 249 ? -4.975 10.818 14.737 1.00 93.56 249 THR A C 1
ATOM 1986 O O . THR A 1 249 ? -4.043 11.607 14.509 1.00 93.56 249 THR A O 1
ATOM 1989 N N . GLN A 1 250 ? -5.474 10.620 15.955 1.00 91.44 250 GLN A N 1
ATOM 1990 C CA . GLN A 1 250 ? -4.880 11.166 17.176 1.00 91.44 250 GLN A CA 1
ATOM 1991 C C . GLN A 1 250 ? -4.132 10.095 17.971 1.00 91.44 250 GLN A C 1
ATOM 1993 O O . GLN A 1 250 ? -3.494 10.422 18.967 1.00 91.44 250 GLN A O 1
ATOM 1998 N N . GLU A 1 251 ? -4.186 8.831 17.544 1.00 96.50 251 GLU A N 1
ATOM 1999 C CA . GLU A 1 251 ? -3.516 7.742 18.246 1.00 96.50 251 GLU A CA 1
ATOM 2000 C C . GLU A 1 251 ? -1.998 7.786 17.972 1.00 96.50 251 GLU A C 1
ATOM 2002 O O . GLU A 1 251 ? -1.588 7.659 16.811 1.00 96.50 251 GLU A O 1
ATOM 2007 N N . PRO A 1 252 ? -1.150 7.999 19.002 1.00 96.88 252 PRO A N 1
ATOM 2008 C CA . PRO A 1 252 ? 0.275 8.262 18.805 1.00 96.88 252 PRO A CA 1
ATOM 2009 C C . PRO A 1 252 ? 1.042 7.153 18.081 1.00 96.88 252 PRO A C 1
ATOM 2011 O O . PRO A 1 252 ? 1.836 7.461 17.191 1.00 96.88 252 PRO A O 1
ATOM 2014 N N . LEU A 1 253 ? 0.804 5.882 18.422 1.00 98.31 253 LEU A N 1
ATOM 2015 C CA . LEU A 1 253 ? 1.529 4.763 17.813 1.00 98.31 253 LEU A CA 1
ATOM 2016 C C . LEU A 1 253 ? 1.173 4.621 16.327 1.00 98.31 253 LEU A C 1
ATOM 2018 O O . LEU A 1 253 ? 2.064 4.465 15.494 1.00 98.31 253 LEU A O 1
ATOM 2022 N N . LEU A 1 254 ? -0.109 4.726 15.973 1.00 97.94 254 LEU A N 1
ATOM 2023 C CA . LEU A 1 254 ? -0.566 4.687 14.586 1.00 97.94 254 LEU A CA 1
ATOM 2024 C C . LEU A 1 254 ? -0.006 5.854 13.782 1.00 97.94 254 LEU A C 1
ATOM 2026 O O . LEU A 1 254 ? 0.388 5.683 12.631 1.00 97.94 254 LEU A O 1
ATOM 2030 N N . LYS A 1 255 ? 0.045 7.043 14.385 1.00 97.50 255 LYS A N 1
ATOM 2031 C CA . LYS A 1 255 ? 0.591 8.232 13.735 1.00 97.50 255 LYS A CA 1
ATOM 2032 C C . LYS A 1 255 ? 2.075 8.067 13.421 1.00 97.50 255 LYS A C 1
ATOM 2034 O O . LYS A 1 255 ? 2.511 8.426 12.330 1.00 97.50 255 LYS A O 1
ATOM 2039 N N . GLU A 1 256 ? 2.842 7.504 14.349 1.00 98.00 256 GLU A N 1
ATOM 2040 C CA . GLU A 1 256 ? 4.259 7.215 14.136 1.00 98.00 256 GLU A CA 1
ATOM 2041 C C . GLU A 1 256 ? 4.475 6.117 13.088 1.00 98.00 256 GLU A C 1
ATOM 2043 O O . GLU A 1 256 ? 5.289 6.300 12.186 1.00 98.00 256 GLU A O 1
ATOM 2048 N N . LEU A 1 257 ? 3.694 5.034 13.141 1.00 98.44 257 LEU A N 1
ATOM 2049 C CA . LEU A 1 257 ? 3.709 3.970 12.133 1.00 98.44 257 LEU A CA 1
ATOM 2050 C C . LEU A 1 257 ? 3.451 4.537 10.730 1.00 98.44 257 LEU A C 1
ATOM 2052 O O . LEU A 1 257 ? 4.266 4.345 9.831 1.00 98.44 257 LEU A O 1
ATOM 2056 N N . LEU A 1 258 ? 2.362 5.292 10.551 1.00 98.12 258 LEU A N 1
ATOM 2057 C CA . LEU A 1 258 ? 2.001 5.884 9.260 1.00 98.12 258 LEU A CA 1
ATOM 2058 C C . LEU A 1 258 ? 3.061 6.866 8.760 1.00 98.12 258 LEU A C 1
ATOM 2060 O O . LEU A 1 258 ? 3.317 6.922 7.564 1.00 98.12 258 LEU A O 1
ATOM 2064 N N . LYS A 1 259 ? 3.703 7.629 9.652 1.00 97.56 259 LYS A N 1
ATOM 2065 C CA . LYS A 1 259 ? 4.788 8.542 9.271 1.00 97.56 259 LYS A CA 1
ATOM 2066 C C . LYS A 1 259 ? 5.935 7.798 8.591 1.00 97.56 259 LYS A C 1
ATOM 2068 O O . LYS A 1 259 ? 6.462 8.302 7.603 1.00 97.56 259 LYS A O 1
ATOM 2073 N N . TYR A 1 260 ? 6.333 6.652 9.134 1.00 97.81 260 TYR A N 1
ATOM 2074 C CA . TYR A 1 260 ? 7.404 5.843 8.565 1.00 97.81 260 TYR A CA 1
ATOM 2075 C C . TYR A 1 260 ? 7.002 5.230 7.217 1.00 97.81 260 TYR A C 1
ATOM 2077 O O . TYR A 1 260 ? 7.737 5.399 6.251 1.00 97.81 260 TYR A O 1
ATOM 2085 N N . VAL A 1 261 ? 5.806 4.639 7.126 1.00 97.56 261 VAL A N 1
ATOM 2086 C CA . VAL A 1 261 ? 5.267 4.090 5.865 1.00 97.56 261 VAL A CA 1
ATOM 2087 C C . VAL A 1 261 ? 5.194 5.171 4.778 1.00 97.56 261 VAL A C 1
ATOM 2089 O O . VAL A 1 261 ? 5.744 5.016 3.699 1.00 97.56 261 VAL A O 1
ATOM 2092 N N . ILE A 1 262 ? 4.627 6.345 5.082 1.00 96.25 262 ILE A N 1
ATOM 2093 C CA . ILE A 1 262 ? 4.512 7.471 4.133 1.00 96.25 262 ILE A CA 1
ATOM 2094 C C . ILE A 1 262 ? 5.881 7.941 3.611 1.00 96.25 262 ILE A C 1
ATOM 2096 O O . ILE A 1 262 ? 5.991 8.381 2.464 1.00 96.25 262 ILE A O 1
ATOM 2100 N N . GLN A 1 263 ? 6.929 7.894 4.441 1.00 94.94 263 GLN A N 1
ATOM 2101 C CA . GLN A 1 263 ? 8.286 8.247 4.009 1.00 94.94 263 GLN A CA 1
ATOM 2102 C C . GLN A 1 263 ? 8.858 7.242 3.010 1.00 94.94 263 GLN A C 1
ATOM 2104 O O . GLN A 1 263 ? 9.646 7.641 2.147 1.00 94.94 263 GLN A O 1
ATOM 2109 N N . ASP A 1 264 ? 8.493 5.971 3.142 1.00 96.12 264 ASP A N 1
ATOM 2110 C CA . ASP A 1 264 ? 8.890 4.895 2.239 1.00 96.12 264 ASP A CA 1
ATOM 2111 C C . ASP A 1 264 ? 8.107 5.021 0.919 1.00 96.12 264 ASP A C 1
ATOM 2113 O O . ASP A 1 264 ? 8.728 5.202 -0.133 1.00 96.12 264 ASP A O 1
ATOM 2117 N N . GLU A 1 265 ? 6.782 5.194 0.989 1.00 94.06 265 GLU A N 1
ATOM 2118 C CA . GLU A 1 265 ? 5.917 5.386 -0.187 1.00 94.06 265 GLU A CA 1
ATOM 2119 C C . GLU A 1 265 ? 6.290 6.580 -1.063 1.00 94.06 265 GLU A C 1
ATOM 2121 O O . GLU A 1 265 ? 6.260 6.518 -2.294 1.00 94.06 265 GLU A O 1
ATOM 2126 N N . ALA A 1 266 ? 6.692 7.697 -0.452 1.00 91.69 266 ALA A N 1
ATOM 2127 C CA . ALA A 1 266 ? 7.143 8.857 -1.213 1.00 91.69 266 ALA A CA 1
ATOM 2128 C C . ALA A 1 266 ? 8.360 8.531 -2.100 1.00 91.69 266 ALA A C 1
ATOM 2130 O O . ALA A 1 266 ? 8.519 9.114 -3.178 1.00 91.69 266 ALA A O 1
ATOM 2131 N N . ARG A 1 267 ? 9.224 7.602 -1.666 1.00 93.50 267 ARG A N 1
ATOM 2132 C CA . ARG A 1 267 ? 10.354 7.134 -2.474 1.00 93.50 267 ARG A CA 1
ATOM 2133 C C . ARG A 1 267 ? 9.896 6.128 -3.532 1.00 93.50 267 ARG A C 1
ATOM 2135 O O . ARG A 1 267 ? 10.377 6.241 -4.657 1.00 93.50 267 ARG A O 1
ATOM 2142 N N . HIS A 1 268 ? 8.955 5.233 -3.219 1.00 93.56 268 HIS A N 1
ATOM 2143 C CA . HIS A 1 268 ? 8.391 4.269 -4.178 1.00 93.56 268 HIS A CA 1
ATOM 2144 C C . HIS A 1 268 ? 7.766 4.985 -5.385 1.00 93.56 268 HIS A C 1
ATOM 2146 O O . HIS A 1 268 ? 8.111 4.719 -6.537 1.00 93.56 268 HIS A O 1
ATOM 2152 N N . VAL A 1 269 ? 6.967 6.026 -5.131 1.00 89.25 269 VAL A N 1
ATOM 2153 C CA . VAL A 1 269 ? 6.404 6.872 -6.195 1.00 89.25 269 VAL A CA 1
ATOM 2154 C C . VAL A 1 269 ? 7.509 7.541 -7.023 1.00 89.25 269 VAL A C 1
ATOM 2156 O O . VAL A 1 269 ? 7.436 7.578 -8.254 1.00 89.25 269 VAL A O 1
ATOM 2159 N N . HIS A 1 270 ? 8.564 8.057 -6.380 1.00 90.19 270 HIS A N 1
ATOM 2160 C CA . HIS A 1 270 ? 9.687 8.671 -7.097 1.00 90.19 270 HIS A CA 1
ATOM 2161 C C . HIS A 1 270 ? 10.432 7.658 -7.979 1.00 90.19 270 HIS A C 1
ATOM 2163 O O . HIS A 1 270 ? 10.806 7.983 -9.105 1.00 90.19 270 HIS A O 1
ATOM 2169 N N . TYR A 1 271 ? 10.592 6.422 -7.506 1.00 90.94 271 TYR A N 1
ATOM 2170 C CA . TYR A 1 271 ? 11.137 5.318 -8.289 1.00 90.94 271 TYR A CA 1
ATOM 2171 C C . TYR A 1 271 ? 10.284 4.999 -9.517 1.00 90.94 271 TYR A C 1
ATOM 2173 O O . TYR A 1 271 ? 10.826 4.922 -10.623 1.00 90.94 271 TYR A O 1
ATOM 2181 N N . GLY A 1 272 ? 8.960 4.923 -9.347 1.00 87.38 272 GLY A N 1
ATOM 2182 C CA . GLY A 1 272 ? 7.982 4.849 -10.434 1.00 87.38 272 GLY A CA 1
ATOM 2183 C C . GLY A 1 272 ? 8.235 5.883 -11.526 1.00 87.38 272 GLY A C 1
ATOM 2184 O O . GLY A 1 272 ? 8.371 5.547 -12.704 1.00 87.38 272 GLY A O 1
ATOM 2185 N N . VAL A 1 273 ? 8.340 7.149 -11.120 1.00 87.06 273 VAL A N 1
ATOM 2186 C CA . VAL A 1 273 ? 8.553 8.277 -12.034 1.00 87.06 273 VAL A CA 1
ATOM 2187 C C . VAL A 1 273 ? 9.887 8.160 -12.769 1.00 87.06 273 VAL A C 1
ATOM 2189 O O . VAL A 1 273 ? 9.914 8.339 -13.986 1.00 87.06 273 VAL A O 1
ATOM 2192 N N . LEU A 1 274 ? 10.982 7.850 -12.068 1.00 88.12 274 LEU A N 1
ATOM 2193 C CA . LEU A 1 274 ? 12.309 7.738 -12.681 1.00 88.12 274 LEU A CA 1
ATOM 2194 C C . LEU A 1 274 ? 12.374 6.606 -13.710 1.00 88.12 274 LEU A C 1
ATOM 2196 O O . LEU A 1 274 ? 12.829 6.824 -14.829 1.00 88.12 274 LEU A O 1
ATOM 2200 N N . ALA A 1 275 ? 11.880 5.419 -13.358 1.00 82.62 275 ALA A N 1
ATOM 2201 C CA . ALA A 1 275 ? 11.936 4.253 -14.234 1.00 82.62 275 ALA A CA 1
ATOM 2202 C C . ALA A 1 275 ? 11.053 4.400 -15.483 1.00 82.62 275 ALA A C 1
ATOM 2204 O O . ALA A 1 275 ? 11.424 3.952 -16.568 1.00 82.62 275 ALA A O 1
ATOM 2205 N N . LEU A 1 276 ? 9.887 5.039 -15.348 1.00 81.06 276 LEU A N 1
ATOM 2206 C CA . LEU A 1 276 ? 8.960 5.226 -16.465 1.00 81.06 276 LEU A CA 1
ATOM 2207 C C . LEU A 1 276 ? 9.311 6.426 -17.343 1.00 81.06 276 LEU A C 1
ATOM 2209 O O . LEU A 1 276 ? 8.931 6.429 -18.512 1.00 81.06 276 LEU A O 1
ATOM 2213 N N . ARG A 1 277 ? 10.035 7.429 -16.829 1.00 80.25 277 ARG A N 1
ATOM 2214 C CA . ARG A 1 277 ? 10.413 8.628 -17.595 1.00 80.25 277 ARG A CA 1
ATOM 2215 C C . ARG A 1 277 ? 11.098 8.258 -18.906 1.00 80.25 277 ARG A C 1
ATOM 2217 O O . ARG A 1 277 ? 10.684 8.726 -19.968 1.00 80.25 277 ARG A O 1
ATOM 2224 N N . ASP A 1 278 ? 12.112 7.406 -18.842 1.00 69.38 278 ASP A N 1
ATOM 2225 C CA . ASP A 1 278 ? 12.907 7.052 -20.017 1.00 69.38 278 ASP A CA 1
ATOM 2226 C C . ASP A 1 278 ? 12.117 6.134 -20.961 1.00 69.38 278 ASP A C 1
ATOM 2228 O O . ASP A 1 278 ? 12.107 6.356 -22.171 1.00 69.38 278 ASP A O 1
ATOM 2232 N N . HIS A 1 279 ? 11.343 5.186 -20.421 1.00 69.38 279 HIS A N 1
ATOM 2233 C CA . HIS A 1 279 ? 10.475 4.311 -21.222 1.00 69.38 279 HIS A CA 1
ATOM 2234 C C . HIS A 1 279 ? 9.401 5.097 -21.989 1.00 69.38 279 HIS A C 1
ATOM 2236 O O . HIS A 1 279 ? 9.254 4.957 -23.204 1.00 69.38 279 HIS A O 1
ATOM 2242 N N . VAL A 1 280 ? 8.690 5.997 -21.307 1.00 67.12 280 VAL A N 1
ATOM 2243 C CA . VAL A 1 280 ? 7.644 6.830 -21.916 1.00 67.12 280 VAL A CA 1
ATOM 2244 C C . VAL A 1 280 ? 8.236 7.780 -22.956 1.00 67.12 280 VAL A C 1
ATOM 2246 O O . VAL A 1 280 ? 7.639 7.988 -24.011 1.00 67.12 280 VAL A O 1
ATOM 2249 N N . THR A 1 281 ? 9.407 8.364 -22.696 1.00 66.81 281 THR A N 1
ATOM 2250 C CA . THR A 1 281 ? 9.995 9.360 -23.605 1.00 66.81 281 THR A CA 1
ATOM 2251 C C . THR A 1 281 ? 10.703 8.746 -24.813 1.00 66.81 281 THR A C 1
ATOM 2253 O O . THR A 1 281 ? 10.662 9.356 -25.888 1.00 66.81 281 THR A O 1
ATOM 2256 N N . GLN A 1 282 ? 11.310 7.563 -24.665 1.00 62.41 282 GLN A N 1
ATOM 2257 C CA . GLN A 1 282 ? 12.207 6.974 -25.666 1.00 62.41 282 GLN A CA 1
ATOM 2258 C C . GLN A 1 282 ? 11.655 5.714 -26.346 1.00 62.41 282 GLN A C 1
ATOM 2260 O O . GLN A 1 282 ? 12.017 5.454 -27.492 1.00 62.41 282 GLN A O 1
ATOM 2265 N N . VAL A 1 283 ? 10.786 4.943 -25.682 1.00 64.94 283 VAL A N 1
ATOM 2266 C CA . VAL A 1 283 ? 10.356 3.614 -26.157 1.00 64.94 283 VAL A CA 1
ATOM 2267 C C . VAL A 1 283 ? 8.927 3.627 -26.701 1.00 64.94 283 VAL A C 1
ATOM 2269 O O . VAL A 1 283 ? 8.663 3.015 -27.736 1.00 64.94 283 VAL A O 1
ATOM 2272 N N . LEU A 1 284 ? 8.005 4.349 -26.057 1.00 67.69 284 LEU A N 1
ATOM 2273 C CA . LEU A 1 284 ? 6.603 4.384 -26.484 1.00 67.69 284 LEU A CA 1
ATOM 2274 C C . LEU A 1 284 ? 6.393 5.169 -27.791 1.00 67.69 284 LEU A C 1
ATOM 2276 O O . LEU A 1 284 ? 6.906 6.281 -27.995 1.00 67.69 284 LEU A O 1
ATOM 2280 N N . THR A 1 285 ? 5.562 4.618 -28.682 1.00 68.56 285 THR A N 1
ATOM 2281 C CA . THR A 1 285 ? 5.166 5.320 -29.910 1.00 68.56 285 THR A CA 1
ATOM 2282 C C . THR A 1 285 ? 4.314 6.559 -29.590 1.00 68.56 285 THR A C 1
ATOM 2284 O O . THR A 1 285 ? 3.701 6.637 -28.526 1.00 68.56 285 THR A O 1
ATOM 2287 N N . PRO A 1 286 ? 4.186 7.543 -30.506 1.00 64.38 286 PRO A N 1
ATOM 2288 C CA . PRO A 1 286 ? 3.329 8.719 -30.292 1.00 64.38 286 PRO A CA 1
ATOM 2289 C C . PRO A 1 286 ? 1.841 8.415 -30.056 1.00 64.38 286 PRO A C 1
ATOM 2291 O O . PRO A 1 286 ? 1.096 9.310 -29.685 1.00 64.38 286 PRO A O 1
ATOM 2294 N N . ARG A 1 287 ? 1.392 7.186 -30.337 1.00 62.34 287 ARG A N 1
ATOM 2295 C CA . ARG A 1 287 ? 0.023 6.722 -30.075 1.00 62.34 287 ARG A CA 1
ATOM 2296 C C . ARG A 1 287 ? -0.118 6.054 -28.699 1.00 62.34 287 ARG A C 1
ATOM 2298 O O . ARG A 1 287 ? -1.239 5.887 -28.230 1.00 62.34 287 ARG A O 1
ATOM 2305 N N . GLU A 1 288 ? 0.993 5.606 -28.119 1.00 58.12 288 GLU A N 1
ATOM 2306 C CA . GLU A 1 288 ? 1.062 4.941 -26.812 1.00 58.12 288 GLU A CA 1
ATOM 2307 C C . GLU A 1 288 ? 1.448 5.903 -25.680 1.00 58.12 288 GLU A C 1
ATOM 2309 O O . GLU A 1 288 ? 1.131 5.615 -24.529 1.00 58.12 288 GLU A O 1
ATOM 2314 N N . ARG A 1 289 ? 2.099 7.027 -26.010 1.00 56.00 289 ARG A N 1
ATOM 2315 C CA . ARG A 1 289 ? 2.234 8.208 -25.143 1.00 56.00 289 ARG A CA 1
ATOM 2316 C C . ARG A 1 289 ? 0.918 8.967 -25.019 1.00 56.00 289 ARG A C 1
ATOM 2318 O O . ARG A 1 289 ? 0.660 9.473 -23.908 1.00 56.00 289 ARG A O 1
#

Radius of gyration: 21.19 Å; chains: 1; bounding box: 64×33×56 Å

pLDDT: mean 87.37, std 10.17, range [50.66, 98.69]